Protein AF-A0AAE4HSQ0-F1 (afdb_monomer)

Mean predicted aligned error: 10.81 Å

Solvent-accessible surface area (backbone atoms only — not comparable to full-atom values): 9840 Å² total; per-residue (Å²): 106,47,53,70,69,59,44,39,53,51,51,53,52,51,47,54,52,48,44,51,70,78,32,72,84,44,58,67,84,36,73,66,41,44,51,52,53,50,50,51,47,55,49,43,52,51,52,51,53,52,43,31,72,74,68,76,43,61,55,36,72,67,56,53,49,53,55,49,53,52,38,57,76,77,48,46,72,75,60,42,67,43,7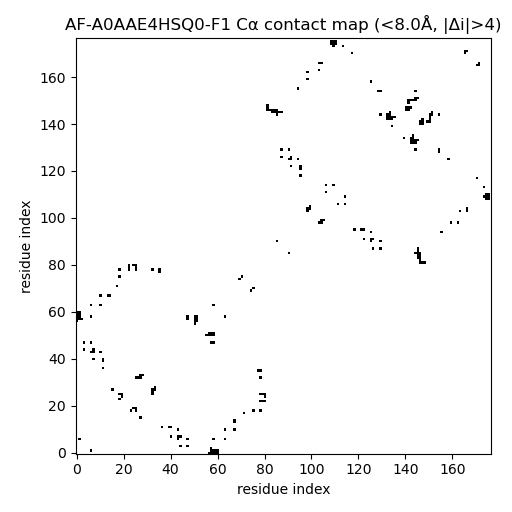4,59,61,52,50,72,64,57,56,41,51,56,52,54,50,46,53,60,68,65,69,77,53,54,68,92,47,31,47,74,67,52,45,52,49,52,53,52,51,52,50,50,53,46,50,51,52,49,62,77,29,48,66,90,55,86,94,47,54,68,62,11,39,36,28,14,65,71,31,40,54,51,53,49,53,55,51,50,58,51,47,56,50,36,44,73,46,68,51,50,75,54,42,66,128

pLDDT: mean 90.31, std 9.19, range [50.78, 98.06]

Structure (mmCIF, N/CA/C/O backbone):
data_AF-A0AAE4HSQ0-F1
#
_entry.id   AF-A0AAE4HSQ0-F1
#
loop_
_atom_site.group_PDB
_atom_site.id
_atom_site.type_symbol
_atom_site.label_atom_id
_atom_site.label_alt_id
_atom_site.label_comp_id
_atom_site.label_asym_id
_atom_site.label_entity_id
_atom_site.label_seq_id
_atom_site.pdbx_PDB_ins_code
_atom_site.Cartn_x
_atom_site.Cartn_y
_atom_site.Cartn_z
_atom_site.occupancy
_atom_site.B_iso_or_equiv
_atom_site.auth_seq_id
_atom_site.auth_comp_id
_atom_site.auth_asym_id
_atom_site.auth_atom_id
_atom_site.pdbx_PDB_model_num
ATOM 1 N N . MET A 1 1 ? 15.383 -5.934 -35.850 1.00 79.81 1 MET A N 1
ATOM 2 C CA . MET A 1 1 ? 15.682 -4.515 -35.583 1.00 79.81 1 MET A CA 1
ATOM 3 C C . MET A 1 1 ? 14.349 -3.807 -35.526 1.00 79.81 1 MET A C 1
ATOM 5 O O . MET A 1 1 ? 13.575 -4.011 -36.450 1.00 79.81 1 MET A O 1
ATOM 9 N N . MET A 1 2 ? 14.066 -3.106 -34.435 1.00 92.38 2 MET A N 1
ATOM 10 C CA . MET A 1 2 ? 12.774 -2.455 -34.195 1.00 92.38 2 MET A CA 1
ATOM 11 C C . MET A 1 2 ? 12.843 -0.979 -34.569 1.00 92.38 2 MET A C 1
ATOM 13 O O . MET A 1 2 ? 13.893 -0.354 -34.421 1.00 92.38 2 MET A O 1
ATOM 17 N N . GLU A 1 3 ? 11.731 -0.436 -35.052 1.00 96.56 3 GLU A N 1
ATOM 18 C CA . GLU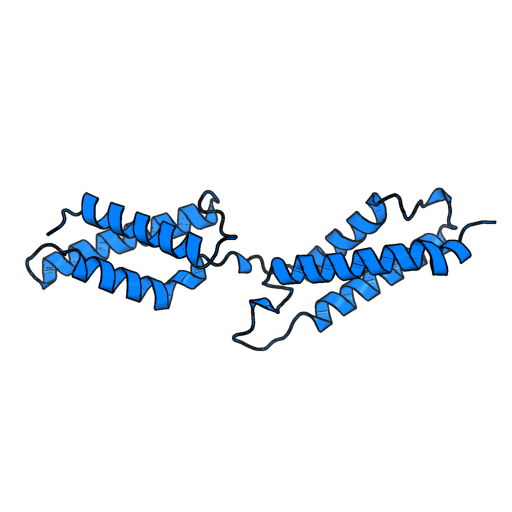 A 1 3 ? 11.552 1.015 -35.153 1.00 96.56 3 GLU A CA 1
ATOM 19 C C . GLU A 1 3 ? 11.331 1.631 -33.767 1.00 96.56 3 GLU A C 1
ATOM 21 O O . GLU A 1 3 ? 11.012 0.916 -32.820 1.00 96.56 3 GLU A O 1
ATOM 26 N N . LEU A 1 4 ? 11.484 2.953 -33.646 1.00 96.06 4 LEU A N 1
ATOM 27 C CA . LEU A 1 4 ? 11.339 3.659 -32.368 1.00 96.06 4 LEU A CA 1
ATOM 28 C C . LEU A 1 4 ? 9.972 3.398 -31.719 1.00 96.06 4 LEU A C 1
ATOM 30 O O . LEU A 1 4 ? 9.921 2.992 -30.564 1.00 96.06 4 LEU A O 1
ATOM 34 N N . GLU A 1 5 ? 8.881 3.593 -32.463 1.00 96.38 5 GLU A N 1
ATOM 35 C CA . GLU A 1 5 ? 7.520 3.374 -31.949 1.00 96.38 5 GLU A CA 1
ATOM 36 C C . GLU A 1 5 ? 7.333 1.925 -31.483 1.00 96.38 5 GLU A C 1
ATOM 38 O O . GLU A 1 5 ? 6.924 1.684 -30.352 1.00 96.38 5 GLU A O 1
ATOM 43 N N . GLU A 1 6 ? 7.750 0.955 -32.305 1.00 97.12 6 GLU A N 1
ATOM 44 C CA . GLU A 1 6 ? 7.679 -0.465 -31.951 1.00 97.12 6 GLU A CA 1
ATOM 45 C C . GLU A 1 6 ? 8.511 -0.797 -30.701 1.00 97.12 6 GLU A C 1
ATOM 47 O O . GLU A 1 6 ? 8.072 -1.573 -29.851 1.00 97.12 6 GLU A O 1
ATOM 52 N N . TYR A 1 7 ? 9.714 -0.231 -30.585 1.00 97.62 7 TYR A N 1
ATOM 53 C CA . TYR A 1 7 ? 10.600 -0.438 -29.443 1.00 97.62 7 TYR A CA 1
ATOM 54 C C . TYR A 1 7 ? 9.969 0.081 -28.151 1.00 97.62 7 TYR A C 1
ATOM 56 O O . TYR A 1 7 ? 9.917 -0.643 -27.156 1.00 97.62 7 TYR A O 1
ATOM 64 N N . VAL A 1 8 ? 9.469 1.318 -28.176 1.00 97.38 8 VAL A N 1
ATOM 65 C CA . VAL A 1 8 ? 8.893 1.973 -27.000 1.00 97.38 8 VAL A CA 1
ATOM 66 C C . VAL A 1 8 ? 7.596 1.289 -26.580 1.00 97.38 8 VAL A C 1
ATOM 68 O O . VAL A 1 8 ? 7.439 0.974 -25.400 1.00 97.38 8 VAL A O 1
ATOM 71 N N . ASP A 1 9 ? 6.709 0.974 -27.526 1.00 97.62 9 ASP A N 1
ATOM 72 C CA . ASP A 1 9 ? 5.456 0.272 -27.235 1.00 97.62 9 ASP A CA 1
ATOM 73 C C . ASP A 1 9 ? 5.724 -1.088 -26.584 1.00 97.62 9 ASP A C 1
ATOM 75 O O . ASP A 1 9 ? 5.154 -1.413 -25.540 1.00 97.62 9 ASP A O 1
ATOM 79 N N . ARG A 1 10 ? 6.652 -1.873 -27.146 1.00 97.25 10 ARG A N 1
ATOM 80 C CA . ARG A 1 10 ? 7.027 -3.174 -26.574 1.00 97.25 10 ARG A CA 1
ATOM 81 C C . ARG A 1 10 ? 7.669 -3.035 -25.197 1.00 97.25 10 ARG A C 1
ATOM 83 O O . ARG A 1 10 ? 7.343 -3.824 -24.312 1.00 97.25 10 ARG A O 1
ATOM 90 N N . TYR A 1 11 ? 8.555 -2.059 -25.003 1.00 97.88 11 TYR A N 1
ATOM 91 C CA . TYR A 1 11 ? 9.193 -1.811 -23.709 1.00 97.88 11 TYR A CA 1
ATOM 92 C C . TYR A 1 11 ? 8.146 -1.488 -22.634 1.00 97.88 11 TYR A C 1
ATOM 94 O O . TYR A 1 11 ? 8.138 -2.108 -21.569 1.00 97.88 11 TYR A O 1
ATOM 102 N N . ILE A 1 12 ? 7.195 -0.600 -22.938 1.00 98.00 12 ILE A N 1
ATOM 103 C CA . ILE A 1 12 ? 6.117 -0.232 -22.015 1.00 98.00 12 ILE A CA 1
ATOM 104 C C . ILE A 1 12 ? 5.190 -1.411 -21.712 1.00 98.00 12 ILE A C 1
ATOM 106 O O . ILE A 1 12 ? 4.827 -1.616 -20.553 1.00 98.00 12 ILE A O 1
ATOM 110 N N . GLU A 1 13 ? 4.821 -2.216 -22.707 1.00 97.75 13 GLU A N 1
ATOM 111 C CA . GLU A 1 13 ? 3.985 -3.402 -22.479 1.00 97.75 13 GLU A CA 1
ATOM 112 C C . GLU A 1 13 ? 4.684 -4.455 -21.606 1.00 97.75 13 GLU A C 1
ATOM 114 O O . GLU A 1 13 ? 4.062 -5.063 -20.724 1.00 97.75 13 GLU A O 1
ATOM 119 N N . ILE A 1 14 ? 5.993 -4.639 -21.788 1.00 97.19 14 ILE A N 1
ATOM 120 C CA . ILE A 1 14 ? 6.786 -5.545 -20.953 1.00 97.19 14 ILE A CA 1
ATOM 121 C C . ILE A 1 14 ? 6.902 -4.997 -19.524 1.00 97.19 14 ILE A C 1
ATOM 123 O O . ILE A 1 14 ? 6.727 -5.770 -18.580 1.00 97.19 14 ILE A O 1
ATOM 127 N N . ILE A 1 15 ? 7.072 -3.682 -19.338 1.00 97.12 15 ILE A N 1
ATOM 128 C CA . ILE A 1 15 ? 7.010 -3.045 -18.012 1.00 97.12 15 ILE A CA 1
ATOM 129 C C . ILE A 1 15 ? 5.655 -3.282 -17.352 1.00 97.12 15 ILE A C 1
ATOM 131 O O . ILE A 1 15 ? 5.617 -3.779 -16.230 1.00 97.12 15 ILE A O 1
ATOM 135 N N . LYS A 1 16 ? 4.534 -2.992 -18.026 1.00 96.62 16 LYS A N 1
ATOM 136 C CA . LYS A 1 16 ? 3.187 -3.220 -17.467 1.00 96.62 16 LYS A CA 1
ATOM 137 C C . LYS A 1 16 ? 3.000 -4.675 -17.040 1.00 96.62 16 LYS A C 1
ATOM 139 O O . LYS A 1 16 ? 2.475 -4.947 -15.958 1.00 96.62 16 LYS A O 1
ATOM 144 N N . THR A 1 17 ? 3.471 -5.609 -17.865 1.00 96.06 17 THR A N 1
ATOM 145 C CA . THR A 1 17 ? 3.442 -7.044 -17.561 1.00 96.06 17 THR A CA 1
ATOM 146 C C . THR A 1 17 ? 4.303 -7.374 -16.340 1.00 96.06 17 THR A C 1
ATOM 148 O O . THR A 1 17 ? 3.855 -8.105 -15.456 1.00 96.06 17 THR A O 1
ATOM 151 N N . GLY A 1 18 ? 5.520 -6.829 -16.268 1.00 95.00 18 GLY A N 1
ATOM 152 C CA . GLY A 1 18 ? 6.432 -6.982 -15.136 1.00 95.00 18 GLY A CA 1
ATOM 153 C C . GLY A 1 18 ? 5.828 -6.450 -13.839 1.00 95.00 18 GLY A C 1
ATOM 154 O O . GLY A 1 18 ? 5.759 -7.183 -12.857 1.00 95.00 18 GLY A O 1
ATOM 155 N N . VAL A 1 19 ? 5.297 -5.225 -13.858 1.00 93.50 19 VAL A N 1
ATOM 156 C CA . VAL A 1 19 ? 4.621 -4.591 -12.717 1.00 93.50 19 VAL A CA 1
ATOM 157 C C . VAL A 1 19 ? 3.431 -5.420 -12.253 1.00 93.50 19 VAL A C 1
ATOM 159 O O . VAL A 1 19 ? 3.339 -5.719 -11.072 1.00 93.50 19 VAL A O 1
ATOM 162 N N . THR A 1 20 ? 2.566 -5.875 -13.163 1.00 90.69 20 THR A N 1
ATOM 163 C CA . THR A 1 20 ? 1.386 -6.684 -12.796 1.00 90.69 20 THR A CA 1
ATOM 164 C C . THR A 1 20 ? 1.776 -8.000 -12.109 1.00 90.69 20 THR A C 1
ATOM 166 O O . THR A 1 20 ? 1.040 -8.511 -11.268 1.00 90.69 20 THR A O 1
ATOM 169 N N . ARG A 1 21 ? 2.937 -8.569 -12.459 1.00 90.50 21 ARG A N 1
ATOM 170 C CA . ARG A 1 21 ? 3.451 -9.804 -11.844 1.00 90.50 21 ARG A CA 1
ATOM 171 C C . ARG A 1 21 ? 4.153 -9.558 -10.511 1.00 90.50 21 ARG A C 1
ATOM 173 O O . ARG A 1 21 ? 4.008 -10.376 -9.608 1.00 90.50 21 ARG A O 1
ATOM 180 N N . LEU A 1 22 ? 4.931 -8.482 -10.409 1.00 88.00 22 LEU A N 1
ATOM 181 C CA . LEU A 1 22 ? 5.735 -8.153 -9.227 1.00 88.00 22 LEU A CA 1
ATOM 182 C C . LEU A 1 22 ? 4.917 -7.456 -8.134 1.00 88.00 22 LEU A C 1
ATOM 184 O O . LEU A 1 22 ? 5.127 -7.722 -6.954 1.00 88.00 22 LEU A O 1
ATOM 188 N N . TYR A 1 23 ? 3.965 -6.614 -8.533 1.00 85.31 23 TYR A N 1
ATOM 189 C CA . TYR A 1 23 ? 3.115 -5.794 -7.670 1.00 85.31 23 TYR A CA 1
ATOM 190 C C . TYR A 1 23 ? 1.642 -5.943 -8.092 1.00 85.31 23 TYR A C 1
ATOM 192 O O . TYR A 1 23 ? 1.071 -5.020 -8.679 1.00 85.31 23 TYR A O 1
ATOM 200 N N . PRO A 1 24 ? 1.001 -7.103 -7.839 1.00 81.88 24 PRO A N 1
ATOM 201 C CA . PRO A 1 24 ? -0.381 -7.365 -8.259 1.00 81.88 24 PRO A CA 1
ATOM 202 C C . PRO A 1 24 ? -1.410 -6.364 -7.714 1.00 81.88 24 PRO A C 1
ATOM 204 O O . PRO A 1 24 ? -2.512 -6.250 -8.244 1.00 81.88 24 PRO A O 1
ATOM 207 N N . GLU A 1 25 ? -1.071 -5.668 -6.631 1.00 76.81 25 GLU A N 1
ATOM 208 C CA . GLU A 1 25 ? -1.868 -4.610 -6.021 1.00 76.81 25 GLU A CA 1
ATOM 209 C C . GLU A 1 25 ? -1.794 -3.262 -6.750 1.00 76.81 25 GLU A C 1
ATOM 211 O O . GLU A 1 25 ? -2.617 -2.398 -6.461 1.00 76.81 25 GLU A O 1
ATOM 216 N N . CYS A 1 26 ? -0.834 -3.074 -7.661 1.00 81.12 26 CYS A N 1
ATOM 217 C CA . CYS A 1 26 ? -0.605 -1.809 -8.350 1.00 81.12 26 CYS A CA 1
ATOM 218 C C . CYS A 1 26 ? -1.744 -1.476 -9.325 1.00 81.12 26 CYS A C 1
ATOM 220 O O . CYS A 1 26 ? -1.974 -2.190 -10.305 1.00 81.12 26 CYS A O 1
ATOM 222 N N . ASP A 1 27 ? -2.420 -0.347 -9.111 1.00 83.06 27 ASP A N 1
ATOM 223 C CA . ASP A 1 27 ? -3.363 0.221 -10.064 1.00 83.06 27 ASP A CA 1
ATOM 224 C C . ASP A 1 27 ? -2.602 0.992 -11.150 1.00 83.06 27 ASP A C 1
ATOM 226 O O . ASP A 1 27 ? -2.252 2.172 -11.005 1.00 83.06 27 ASP A O 1
ATOM 230 N N . LEU A 1 28 ? -2.364 0.321 -12.280 1.00 88.38 28 LEU A N 1
ATOM 231 C CA . LEU A 1 28 ? -1.726 0.903 -13.465 1.00 88.38 28 LEU A CA 1
ATOM 232 C C . LEU A 1 28 ? -2.543 2.034 -14.115 1.00 88.38 28 LEU A C 1
ATOM 234 O O . LEU A 1 28 ? -1.999 2.780 -14.929 1.00 88.38 28 LEU A O 1
ATOM 238 N N . THR A 1 29 ? -3.821 2.190 -13.755 1.00 88.19 29 THR A N 1
ATOM 239 C CA . THR A 1 29 ? -4.683 3.282 -14.236 1.00 88.19 29 THR A CA 1
ATOM 240 C C . THR A 1 29 ? -4.642 4.513 -13.330 1.00 88.19 29 THR A C 1
ATOM 242 O O . THR A 1 29 ? -5.127 5.582 -13.707 1.00 88.19 29 THR A O 1
ATOM 245 N N . SER A 1 30 ? -4.021 4.403 -12.152 1.00 81.50 30 SER A N 1
ATOM 246 C CA . SER A 1 30 ? -3.883 5.524 -11.229 1.00 81.50 30 SER A CA 1
ATOM 247 C C . SER A 1 30 ? -3.012 6.633 -11.826 1.00 81.50 30 SER A C 1
ATOM 249 O O . SER A 1 30 ? -2.054 6.388 -12.561 1.00 81.50 30 SER A O 1
ATOM 251 N N . ARG A 1 31 ? -3.279 7.891 -11.447 1.00 79.56 31 ARG A N 1
ATOM 252 C CA . ARG A 1 31 ? -2.479 9.047 -11.902 1.00 79.56 31 ARG A CA 1
ATOM 253 C C . ARG A 1 31 ? -0.979 8.872 -11.625 1.00 79.56 31 ARG A C 1
ATOM 255 O O . ARG A 1 31 ? -0.161 9.318 -12.422 1.00 79.56 31 ARG A O 1
ATOM 262 N N . ARG A 1 32 ? -0.617 8.236 -10.504 1.00 84.12 32 ARG A N 1
ATOM 263 C CA . ARG A 1 32 ? 0.781 7.951 -10.145 1.00 84.12 32 ARG A CA 1
ATOM 264 C C . ARG A 1 32 ? 1.399 6.965 -11.133 1.00 84.12 32 ARG A C 1
ATOM 266 O O . ARG A 1 32 ? 2.432 7.279 -11.712 1.00 84.12 32 ARG A O 1
ATOM 273 N N . SER A 1 33 ? 0.755 5.821 -11.349 1.00 87.81 33 SER A N 1
ATOM 274 C CA . SER A 1 33 ? 1.253 4.790 -12.262 1.00 87.81 33 SER A CA 1
ATOM 275 C C . SER A 1 33 ? 1.320 5.287 -13.704 1.00 87.81 33 SER A C 1
ATOM 277 O O . SER A 1 33 ? 2.311 5.038 -14.381 1.00 87.81 33 SER A O 1
ATOM 279 N N . LEU A 1 34 ? 0.338 6.077 -14.149 1.00 90.12 34 LEU A N 1
ATOM 280 C CA . LEU A 1 34 ? 0.370 6.731 -15.461 1.00 90.12 34 LEU A CA 1
ATOM 281 C C . LEU A 1 34 ? 1.566 7.685 -15.606 1.00 90.12 34 LEU A C 1
ATOM 283 O O . LEU A 1 34 ? 2.220 7.682 -16.645 1.00 90.12 34 LEU A O 1
ATOM 287 N N . ASN A 1 35 ? 1.895 8.460 -14.567 1.00 85.94 35 ASN A N 1
ATOM 288 C CA . ASN A 1 35 ? 3.079 9.325 -14.579 1.00 85.94 35 ASN A CA 1
ATOM 289 C C . ASN A 1 35 ? 4.386 8.517 -14.616 1.00 85.94 35 ASN A C 1
ATOM 291 O O . ASN A 1 35 ? 5.309 8.889 -15.336 1.00 85.94 35 ASN A O 1
ATOM 295 N N . LEU A 1 36 ? 4.474 7.417 -13.860 1.00 91.75 36 LEU A N 1
ATOM 296 C CA . LEU A 1 36 ? 5.647 6.536 -13.877 1.00 91.75 36 LEU A CA 1
ATOM 297 C C . LEU A 1 36 ? 5.835 5.892 -15.256 1.00 91.75 36 LEU A C 1
ATOM 299 O O . LEU A 1 36 ? 6.927 5.956 -15.812 1.00 91.75 36 LEU A O 1
ATOM 303 N N . LEU A 1 37 ? 4.765 5.353 -15.849 1.00 95.94 37 LEU A N 1
ATOM 304 C CA . LEU A 1 37 ? 4.791 4.801 -17.207 1.00 95.94 37 LEU A CA 1
ATOM 305 C C . LEU A 1 37 ? 5.170 5.859 -18.250 1.00 95.94 37 LEU A C 1
ATOM 307 O O . LEU A 1 37 ? 5.908 5.558 -19.183 1.00 95.94 37 LEU A O 1
ATOM 311 N N . HIS A 1 38 ? 4.705 7.100 -18.092 1.00 95.25 38 HIS A N 1
ATOM 312 C CA . HIS A 1 38 ? 5.095 8.194 -18.979 1.00 95.25 38 HIS A CA 1
ATOM 313 C C . HIS A 1 38 ? 6.592 8.524 -18.873 1.00 95.25 38 HIS A C 1
ATOM 315 O O . HIS A 1 38 ? 7.243 8.746 -19.890 1.00 95.25 38 HIS A O 1
ATOM 321 N N . ASN A 1 39 ? 7.167 8.505 -17.670 1.00 92.56 39 ASN A N 1
ATOM 322 C CA . ASN A 1 39 ? 8.607 8.705 -17.502 1.00 92.56 39 ASN A CA 1
ATOM 323 C C . ASN A 1 39 ? 9.421 7.552 -18.106 1.00 92.56 39 ASN A C 1
ATOM 325 O O . ASN A 1 39 ? 10.423 7.806 -18.767 1.00 92.56 39 ASN A O 1
ATOM 329 N N . GLU A 1 40 ? 8.972 6.305 -17.943 1.00 96.56 40 GLU A N 1
ATOM 330 C CA . GLU A 1 40 ? 9.598 5.149 -18.600 1.00 96.56 40 GLU A CA 1
ATOM 331 C C . GLU A 1 40 ? 9.491 5.231 -20.129 1.00 96.56 40 GLU A C 1
ATOM 333 O O . GLU A 1 40 ? 10.420 4.841 -20.831 1.00 96.56 40 GLU A O 1
ATOM 338 N N . TYR A 1 41 ? 8.406 5.804 -20.660 1.00 97.25 41 TYR A N 1
ATOM 339 C CA . TYR A 1 41 ? 8.261 6.062 -22.095 1.00 97.25 41 TYR A CA 1
ATOM 340 C C . TYR A 1 41 ? 9.326 7.051 -22.578 1.00 97.25 41 TYR A C 1
ATOM 342 O O . TYR A 1 41 ? 10.028 6.782 -23.552 1.00 97.25 41 TYR A O 1
ATOM 350 N N . LEU A 1 42 ? 9.484 8.180 -21.878 1.00 93.12 42 LEU A N 1
ATOM 351 C CA . LEU A 1 42 ? 10.494 9.187 -22.218 1.00 93.12 42 LEU A CA 1
ATOM 352 C C . LEU A 1 42 ? 11.912 8.609 -22.125 1.00 93.12 42 LEU A C 1
ATOM 354 O O . LEU A 1 42 ? 12.742 8.869 -22.995 1.00 93.12 42 LEU A O 1
ATOM 358 N N . PHE A 1 43 ? 12.165 7.787 -21.106 1.00 92.81 43 PHE A N 1
ATOM 359 C CA . PHE A 1 43 ? 13.431 7.084 -20.935 1.00 92.81 43 PHE A CA 1
ATOM 360 C C . PHE A 1 43 ? 13.712 6.125 -22.100 1.00 92.81 43 PHE A C 1
ATOM 362 O O . PHE A 1 43 ? 14.803 6.145 -22.662 1.00 92.81 43 PHE A O 1
ATOM 369 N N . ALA A 1 44 ? 12.722 5.336 -22.523 1.00 96.19 44 ALA A N 1
ATOM 370 C CA . ALA A 1 44 ? 12.863 4.404 -23.640 1.00 96.19 44 ALA A CA 1
ATOM 371 C C . ALA A 1 44 ? 13.173 5.109 -24.968 1.00 96.19 44 ALA A C 1
ATOM 373 O O . ALA A 1 44 ? 14.004 4.623 -25.736 1.00 96.19 44 ALA A O 1
ATOM 374 N N . VAL A 1 45 ? 12.544 6.263 -25.225 1.00 96.81 45 VAL A N 1
ATOM 375 C CA . VAL A 1 45 ? 12.851 7.102 -26.396 1.00 96.81 45 VAL A CA 1
ATOM 376 C C . VAL A 1 45 ? 14.309 7.561 -26.355 1.00 96.81 45 VAL A C 1
ATOM 378 O O . VAL A 1 45 ? 15.040 7.393 -27.331 1.00 96.81 45 VAL A O 1
ATOM 381 N N . GLN A 1 46 ? 14.750 8.085 -25.209 1.00 95.19 46 GLN A N 1
ATOM 382 C CA . GLN A 1 46 ? 16.123 8.549 -25.031 1.00 95.19 46 GLN A CA 1
ATOM 383 C C . GLN A 1 46 ? 17.143 7.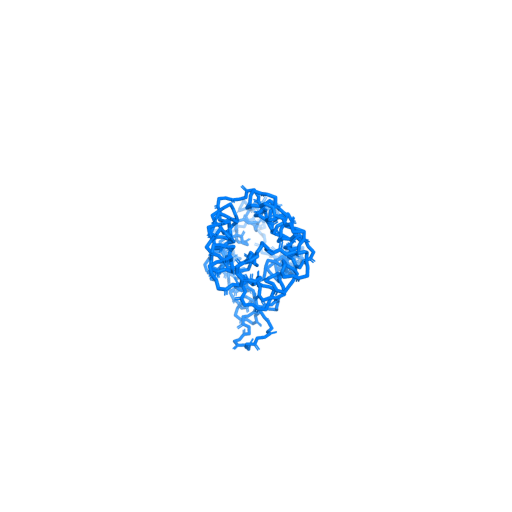417 -25.225 1.00 95.19 46 GLN A C 1
ATOM 385 O O . GLN A 1 46 ? 18.135 7.601 -25.932 1.00 95.19 46 GLN A O 1
ATOM 390 N N . GLU A 1 47 ? 16.910 6.244 -24.633 1.00 93.19 47 GLU A N 1
ATOM 391 C CA . GLU A 1 47 ? 17.816 5.098 -24.764 1.00 93.19 47 GLU A CA 1
ATOM 392 C C . GLU A 1 47 ? 17.885 4.570 -26.197 1.00 93.19 47 GLU A C 1
ATOM 394 O O . GLU A 1 47 ? 18.973 4.250 -26.681 1.00 93.19 47 GLU A O 1
ATOM 399 N N . TYR A 1 48 ? 16.760 4.544 -26.915 1.00 97.31 48 TYR A N 1
ATOM 400 C CA . TYR A 1 48 ? 16.746 4.181 -28.330 1.00 97.31 48 TYR A CA 1
ATOM 401 C C . TYR A 1 48 ? 17.658 5.103 -29.152 1.00 97.31 48 TYR A C 1
ATOM 403 O O . TYR A 1 48 ? 18.519 4.625 -29.901 1.00 97.31 48 TYR A O 1
ATOM 411 N N . ASP A 1 49 ? 17.511 6.421 -28.992 1.00 95.56 49 ASP A N 1
ATOM 412 C CA . ASP A 1 49 ? 18.303 7.409 -29.729 1.00 95.56 49 ASP A CA 1
ATOM 413 C C . ASP A 1 49 ? 19.796 7.311 -29.384 1.00 95.56 49 ASP A C 1
ATOM 415 O O . ASP A 1 49 ? 20.651 7.289 -30.279 1.00 95.56 49 ASP A O 1
ATOM 419 N N . CYS A 1 50 ? 20.120 7.168 -28.095 1.00 95.88 50 CYS A N 1
ATOM 420 C CA . CYS A 1 50 ? 21.482 6.930 -27.615 1.00 95.88 50 CYS A CA 1
ATOM 421 C C . CYS A 1 50 ? 22.092 5.668 -28.238 1.00 95.88 50 CYS A C 1
ATOM 423 O O . CYS A 1 50 ? 23.234 5.688 -28.719 1.00 95.88 50 CYS A O 1
ATOM 425 N N . TYR A 1 51 ? 21.329 4.575 -28.273 1.00 96.56 51 TYR A N 1
ATOM 426 C CA . TYR A 1 51 ? 21.768 3.305 -28.833 1.00 96.56 51 TYR A CA 1
ATOM 427 C C . TYR A 1 51 ? 22.068 3.425 -30.328 1.00 96.56 51 TYR A C 1
ATOM 429 O O . TYR A 1 51 ? 23.154 3.047 -30.780 1.00 96.56 51 TYR A O 1
ATOM 437 N N . VAL A 1 52 ? 21.144 4.001 -31.103 1.00 96.94 52 VAL A N 1
ATOM 438 C CA . VAL A 1 52 ? 21.312 4.194 -32.551 1.00 96.94 52 VAL A CA 1
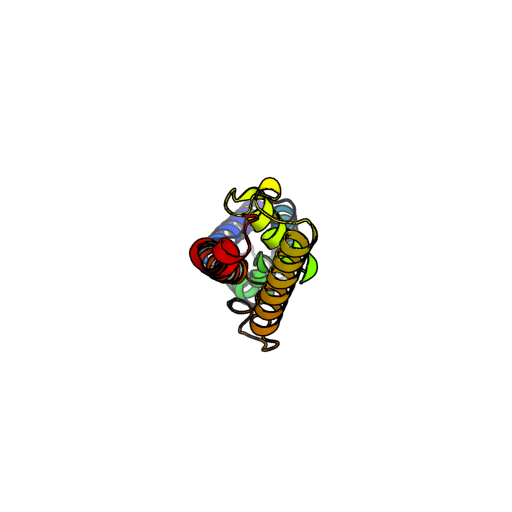ATOM 439 C C . VAL A 1 52 ? 22.513 5.090 -32.843 1.00 96.94 52 VAL A C 1
ATOM 441 O O . VAL A 1 52 ? 23.325 4.775 -33.720 1.00 96.94 52 VAL A O 1
ATOM 444 N N . ALA A 1 53 ? 22.679 6.177 -32.087 1.00 96.44 53 ALA A N 1
ATOM 445 C CA . ALA A 1 53 ? 23.804 7.088 -32.250 1.00 96.44 53 ALA A CA 1
ATOM 446 C C . ALA A 1 53 ? 25.154 6.391 -32.016 1.00 96.44 53 ALA A C 1
ATOM 448 O O . ALA A 1 53 ? 26.093 6.613 -32.793 1.00 96.44 53 ALA A O 1
ATOM 449 N N . LYS A 1 54 ? 25.240 5.534 -30.991 1.00 97.12 54 LYS A N 1
ATOM 450 C CA . LYS A 1 54 ? 26.458 4.822 -30.581 1.00 97.12 54 LYS A CA 1
ATOM 451 C C . LYS A 1 54 ? 26.777 3.615 -31.462 1.00 97.12 54 LYS A C 1
ATOM 453 O O . LYS A 1 54 ? 27.921 3.443 -31.872 1.00 97.12 54 LYS A O 1
ATOM 458 N N . HIS A 1 55 ? 25.781 2.790 -31.767 1.00 95.06 55 HIS A N 1
ATOM 459 C CA . HIS A 1 55 ? 25.965 1.494 -32.428 1.00 95.06 55 HIS A CA 1
ATOM 460 C C . HIS A 1 55 ? 25.677 1.520 -33.931 1.00 95.06 55 HIS A C 1
ATOM 462 O O . HIS A 1 55 ? 25.920 0.523 -34.610 1.00 95.06 55 HIS A O 1
ATOM 468 N N . LYS A 1 56 ? 25.166 2.643 -34.460 1.00 95.19 56 LYS A N 1
ATOM 469 C CA . LYS A 1 56 ? 24.812 2.833 -35.881 1.00 95.19 56 LYS A CA 1
ATOM 470 C C . LYS A 1 56 ? 23.857 1.762 -36.425 1.00 95.19 56 LYS A C 1
ATOM 472 O O . LYS A 1 56 ? 23.818 1.506 -37.625 1.00 95.19 56 LYS A O 1
ATOM 477 N N . ARG A 1 57 ? 23.071 1.149 -35.538 1.00 95.31 57 ARG A N 1
ATOM 478 C CA . ARG A 1 57 ? 22.032 0.160 -35.840 1.00 95.31 57 ARG A CA 1
ATOM 479 C C . ARG A 1 57 ? 20.860 0.351 -34.887 1.00 95.31 57 ARG A C 1
ATOM 481 O O . ARG A 1 57 ? 21.044 0.870 -33.789 1.00 95.31 57 ARG A O 1
ATOM 488 N N . LYS A 1 58 ? 19.678 -0.108 -35.291 1.00 96.69 58 LYS A N 1
ATOM 489 C CA . LYS A 1 58 ? 18.493 -0.095 -34.428 1.00 96.69 58 LYS A CA 1
ATOM 490 C C . LYS A 1 58 ? 18.578 -1.221 -33.392 1.00 96.69 58 LYS A C 1
ATOM 492 O O . LYS A 1 58 ? 19.124 -2.287 -33.720 1.00 96.69 58 LYS A O 1
ATOM 497 N N . PRO A 1 59 ? 18.051 -1.017 -32.174 1.00 95.69 59 PRO A N 1
ATOM 498 C CA . PRO A 1 59 ? 17.975 -2.074 -31.182 1.00 95.69 59 PRO A CA 1
ATOM 499 C C . PRO A 1 59 ? 17.133 -3.243 -31.703 1.00 95.69 59 PRO A C 1
ATOM 501 O O . PRO A 1 59 ? 16.233 -3.113 -32.542 1.00 95.69 59 PRO A O 1
ATOM 504 N N . ASP A 1 60 ? 17.482 -4.431 -31.241 1.00 95.69 60 ASP A N 1
ATOM 505 C CA . ASP A 1 60 ? 16.720 -5.652 -31.453 1.00 95.69 60 ASP A CA 1
ATOM 506 C C . ASP A 1 60 ? 16.101 -6.100 -30.126 1.00 95.69 60 ASP A C 1
ATOM 508 O O . ASP A 1 60 ? 16.173 -5.404 -29.113 1.00 95.69 60 ASP A O 1
ATOM 512 N N . TYR A 1 61 ? 15.412 -7.238 -30.154 1.00 94.56 61 TYR A N 1
ATOM 513 C CA . TYR A 1 61 ? 14.697 -7.724 -28.982 1.00 94.56 61 TYR A CA 1
ATOM 514 C C . TYR A 1 61 ? 15.640 -8.044 -27.817 1.00 94.56 61 TYR A C 1
ATOM 516 O O . TYR A 1 61 ? 15.253 -7.894 -26.666 1.00 94.56 61 TYR A O 1
ATOM 524 N N . HIS A 1 62 ? 16.880 -8.454 -28.101 1.00 95.69 62 HIS A N 1
ATOM 525 C CA . HIS A 1 62 ? 17.851 -8.753 -27.056 1.00 95.69 62 HIS A CA 1
ATOM 526 C C . HIS A 1 62 ? 18.216 -7.487 -26.279 1.00 95.69 62 HIS A C 1
ATOM 528 O O . HIS A 1 62 ? 18.106 -7.483 -25.059 1.00 95.69 62 HIS A O 1
ATOM 534 N N . VAL A 1 63 ? 18.514 -6.399 -26.992 1.00 95.94 63 VAL A N 1
ATOM 535 C CA . VAL A 1 63 ? 18.783 -5.085 -26.385 1.00 95.94 63 VAL A CA 1
ATOM 536 C C . VAL A 1 63 ? 17.588 -4.598 -25.562 1.00 95.94 63 VAL A C 1
ATOM 538 O O . VAL A 1 63 ? 17.754 -4.115 -24.448 1.00 95.94 63 VAL A O 1
ATOM 541 N N . LEU A 1 64 ? 16.365 -4.763 -26.075 1.00 96.19 64 LEU A N 1
ATOM 542 C CA . LEU A 1 64 ? 15.157 -4.402 -25.329 1.00 96.19 64 LEU A CA 1
ATOM 543 C C . LEU A 1 64 ? 15.054 -5.163 -23.997 1.00 96.19 64 LEU A C 1
ATOM 545 O O . LEU A 1 64 ? 14.676 -4.575 -22.985 1.00 96.19 64 LEU A O 1
ATOM 549 N N . MET A 1 65 ? 15.389 -6.456 -23.990 1.00 96.81 65 MET A N 1
ATOM 550 C CA . MET A 1 65 ? 15.364 -7.264 -22.770 1.00 96.81 65 MET A CA 1
ATOM 551 C C . MET A 1 65 ? 16.453 -6.850 -21.776 1.00 96.81 65 MET A C 1
ATOM 553 O O . MET A 1 65 ? 16.164 -6.813 -20.585 1.00 96.81 65 MET A O 1
ATOM 557 N N . GLU A 1 66 ? 17.650 -6.474 -22.237 1.00 95.94 66 GLU A N 1
ATOM 558 C CA . GLU A 1 66 ? 18.708 -5.933 -21.366 1.00 95.94 66 GLU A CA 1
ATOM 559 C C . GLU A 1 66 ? 18.229 -4.673 -20.626 1.00 95.94 66 GLU A C 1
ATOM 561 O O . GLU A 1 66 ? 18.354 -4.572 -19.405 1.00 95.94 66 GLU A O 1
ATOM 566 N N . TYR A 1 67 ? 17.593 -3.739 -21.340 1.00 94.19 67 TYR A N 1
ATOM 567 C CA . TYR A 1 67 ? 17.036 -2.530 -20.727 1.00 94.19 67 TYR A CA 1
ATOM 568 C C . TYR A 1 67 ? 15.865 -2.817 -19.782 1.00 94.19 67 TYR A C 1
ATOM 570 O O . TYR A 1 67 ? 15.706 -2.137 -18.766 1.00 94.19 67 TYR A O 1
ATOM 578 N N . PHE A 1 68 ? 15.045 -3.826 -20.083 1.00 95.50 68 PHE A N 1
ATOM 579 C CA . PHE A 1 68 ? 14.001 -4.278 -19.166 1.00 95.50 68 PHE A CA 1
ATOM 580 C C . PHE A 1 68 ? 14.582 -4.887 -17.881 1.00 95.50 68 PHE A C 1
ATOM 582 O O . PHE A 1 68 ? 14.068 -4.622 -16.795 1.00 95.50 68 PHE A O 1
ATOM 589 N N . GLU A 1 69 ? 15.652 -5.676 -17.971 1.00 94.75 69 GLU A N 1
ATOM 590 C CA . GLU A 1 69 ? 16.344 -6.213 -16.794 1.00 94.75 69 GLU A CA 1
ATOM 591 C C . GLU A 1 69 ? 16.932 -5.085 -15.938 1.00 94.75 69 GLU A C 1
ATOM 593 O O . GLU A 1 69 ? 16.760 -5.079 -14.716 1.00 94.75 69 GLU A O 1
ATOM 598 N N . GLU A 1 70 ? 17.540 -4.080 -16.572 1.00 93.25 70 GLU A N 1
ATOM 599 C CA . GLU A 1 70 ? 18.049 -2.894 -15.884 1.00 93.25 70 GLU A CA 1
ATOM 600 C C . GLU A 1 70 ? 16.928 -2.110 -15.183 1.00 93.25 70 GLU A C 1
ATOM 602 O O . GLU A 1 70 ? 17.085 -1.692 -14.031 1.00 93.25 70 GLU A O 1
ATOM 607 N N . TRP A 1 71 ? 15.779 -1.936 -15.843 1.00 94.75 71 TRP A N 1
ATOM 608 C CA . TRP A 1 71 ? 14.580 -1.382 -15.213 1.00 94.75 71 TRP A CA 1
ATOM 609 C C . TRP A 1 71 ? 14.145 -2.222 -14.006 1.00 94.75 71 TRP A C 1
ATOM 611 O O . TRP A 1 71 ? 13.883 -1.676 -12.932 1.00 94.75 71 TRP A O 1
ATOM 621 N N . GLY A 1 72 ? 14.115 -3.547 -14.160 1.00 91.56 72 GLY A N 1
ATOM 622 C CA . GLY A 1 72 ? 13.732 -4.493 -13.116 1.00 91.56 72 GLY A CA 1
ATOM 623 C C . GLY A 1 72 ? 14.561 -4.329 -11.844 1.00 91.56 72 GLY A C 1
ATOM 624 O O . GLY A 1 72 ? 14.005 -4.340 -10.747 1.00 91.56 72 GLY A O 1
ATOM 625 N N . ILE A 1 73 ? 15.869 -4.117 -11.991 1.00 86.38 73 ILE A N 1
ATOM 626 C CA . ILE A 1 73 ? 16.808 -3.940 -10.876 1.00 86.38 73 ILE A CA 1
ATOM 627 C C . ILE A 1 73 ? 16.686 -2.550 -10.246 1.00 86.38 73 ILE A C 1
ATOM 629 O O . ILE A 1 73 ? 16.695 -2.429 -9.025 1.00 86.38 73 ILE A O 1
ATOM 633 N N . ASN A 1 74 ? 16.597 -1.502 -11.067 1.00 85.94 74 ASN A N 1
ATOM 634 C CA . ASN A 1 74 ? 16.823 -0.134 -10.595 1.00 85.94 74 ASN A CA 1
ATOM 635 C C . ASN A 1 74 ? 15.545 0.678 -10.362 1.00 85.94 74 ASN A C 1
ATOM 637 O O . ASN A 1 74 ? 15.597 1.712 -9.700 1.00 85.94 74 ASN A O 1
ATOM 641 N N . ARG A 1 75 ? 14.424 0.293 -10.981 1.00 90.62 75 ARG A N 1
ATOM 642 C CA . ARG A 1 75 ? 13.228 1.148 -11.083 1.00 90.62 75 ARG A CA 1
ATOM 643 C C . ARG A 1 75 ? 11.907 0.422 -10.849 1.00 90.62 75 ARG A C 1
ATOM 645 O O . ARG A 1 75 ? 10.898 1.093 -10.646 1.00 90.62 75 ARG A O 1
ATOM 652 N N . SER A 1 76 ? 11.882 -0.912 -10.827 1.00 91.25 76 SER A N 1
ATOM 653 C CA . SER A 1 76 ? 10.639 -1.664 -10.599 1.00 91.25 76 SER A CA 1
ATOM 654 C C . SER A 1 76 ? 9.964 -1.296 -9.273 1.00 91.25 76 SER A C 1
ATOM 656 O O . SER A 1 76 ? 8.753 -1.082 -9.250 1.00 91.25 76 SER A O 1
ATOM 658 N N . GLU A 1 77 ? 10.738 -1.100 -8.201 1.00 85.75 77 GLU A N 1
ATOM 659 C CA . GLU A 1 77 ? 10.224 -0.737 -6.873 1.00 85.75 77 GLU A CA 1
ATOM 660 C C . GLU A 1 77 ? 9.458 0.592 -6.842 1.00 85.75 77 GLU A C 1
ATOM 662 O O . GLU A 1 77 ? 8.585 0.774 -5.996 1.00 85.75 77 GLU A O 1
ATOM 667 N N . LEU A 1 78 ? 9.682 1.485 -7.814 1.00 84.38 78 LEU A N 1
ATOM 668 C CA . LEU A 1 78 ? 8.903 2.718 -7.950 1.00 84.38 78 LEU A CA 1
ATOM 669 C C . LEU A 1 78 ? 7.419 2.422 -8.202 1.00 84.38 78 LEU A C 1
ATOM 671 O O . LEU A 1 78 ? 6.557 3.211 -7.827 1.00 84.38 78 LEU A O 1
ATOM 675 N N . PHE A 1 79 ? 7.090 1.278 -8.803 1.00 85.81 79 PHE A N 1
ATOM 676 C CA . PHE A 1 79 ? 5.706 0.859 -9.034 1.00 85.81 79 PHE A CA 1
ATOM 677 C C . PHE A 1 79 ? 5.062 0.191 -7.820 1.00 85.81 79 PHE A C 1
ATOM 679 O O . PHE A 1 79 ? 3.840 0.036 -7.794 1.00 85.81 79 PHE A O 1
ATOM 686 N N . GLN A 1 80 ? 5.836 -0.131 -6.783 1.00 81.75 80 GLN A N 1
ATOM 687 C CA . GLN A 1 80 ? 5.300 -0.670 -5.545 1.00 81.75 80 GLN A CA 1
ATOM 688 C C . GLN A 1 80 ? 4.395 0.387 -4.887 1.00 81.75 80 GLN A C 1
ATOM 690 O O . GLN A 1 80 ? 4.838 1.466 -4.494 1.00 81.75 80 GLN A O 1
ATOM 695 N N . GLU A 1 81 ? 3.097 0.102 -4.760 1.00 61.66 81 GLU A N 1
ATOM 696 C CA . GLU A 1 81 ? 2.124 1.024 -4.143 1.00 61.66 81 GLU A CA 1
ATOM 697 C C . GLU A 1 81 ? 2.293 1.184 -2.623 1.00 61.66 81 GLU A C 1
ATOM 699 O O . GLU A 1 81 ? 1.593 1.976 -1.985 1.00 61.66 81 GLU A O 1
ATOM 704 N N . ASN A 1 82 ? 3.283 0.504 -2.043 1.00 54.16 82 ASN A N 1
ATOM 705 C CA . ASN A 1 82 ? 3.651 0.620 -0.635 1.00 54.16 82 ASN A CA 1
ATOM 706 C C . ASN A 1 82 ? 4.197 2.014 -0.246 1.00 54.16 82 ASN A C 1
ATOM 708 O O . ASN A 1 82 ? 4.488 2.269 0.923 1.00 54.16 82 ASN A O 1
ATOM 712 N N . GLU A 1 83 ? 4.288 2.951 -1.197 1.00 50.78 83 GLU A N 1
ATOM 713 C CA . GLU A 1 83 ? 4.545 4.371 -0.939 1.00 50.78 83 GLU A CA 1
ATOM 714 C C . GLU A 1 83 ? 3.342 5.162 -0.398 1.00 50.78 83 GLU A C 1
ATOM 716 O O . GLU A 1 83 ? 3.490 6.347 -0.091 1.00 50.78 83 GLU A O 1
ATOM 721 N N . ARG A 1 84 ? 2.162 4.563 -0.175 1.00 55.66 84 ARG A N 1
ATOM 722 C CA . ARG A 1 84 ? 1.245 5.146 0.821 1.00 55.66 84 ARG A CA 1
ATOM 723 C C . ARG A 1 84 ? 1.763 4.813 2.211 1.00 55.66 84 ARG A C 1
ATOM 725 O O . ARG A 1 84 ? 1.240 3.933 2.886 1.00 55.66 84 ARG A O 1
ATOM 732 N N . VAL A 1 85 ? 2.783 5.562 2.631 1.00 69.06 85 VAL A N 1
ATOM 733 C CA . VAL A 1 85 ? 3.199 5.629 4.030 1.00 69.06 85 VAL A CA 1
ATOM 734 C C . VAL A 1 85 ? 2.011 6.159 4.820 1.00 69.06 85 VAL A C 1
ATOM 736 O O . VAL A 1 85 ? 1.770 7.364 4.853 1.00 69.06 85 VAL A O 1
ATOM 739 N N . ILE A 1 86 ? 1.242 5.268 5.438 1.00 81.94 86 ILE A N 1
ATOM 740 C CA . ILE A 1 86 ? 0.165 5.707 6.316 1.00 81.94 86 ILE A CA 1
ATOM 741 C C . ILE A 1 86 ? 0.778 6.236 7.612 1.00 81.94 86 ILE A C 1
ATOM 743 O O . ILE A 1 86 ? 1.741 5.675 8.162 1.00 81.94 86 ILE A O 1
ATOM 747 N N . SER A 1 87 ? 0.238 7.345 8.109 1.00 89.25 87 SER A N 1
ATOM 748 C CA . SER A 1 87 ? 0.607 7.816 9.435 1.00 89.25 87 SER A CA 1
ATOM 749 C C . SER A 1 87 ? -0.060 6.943 10.504 1.00 89.25 87 SER A C 1
ATOM 751 O O . SER A 1 87 ? -1.043 6.244 10.253 1.00 89.25 87 SER A O 1
ATOM 753 N N . GLU A 1 88 ? 0.468 6.993 11.729 1.00 93.81 88 GLU A N 1
ATOM 754 C CA . GLU A 1 88 ? -0.213 6.371 12.871 1.00 93.81 88 GLU A CA 1
ATOM 755 C C . GLU A 1 88 ? -1.617 6.968 13.035 1.00 93.81 88 GLU A C 1
ATOM 757 O O . GLU A 1 88 ? -2.568 6.241 13.301 1.00 93.81 88 GLU A O 1
ATOM 762 N N . GLN A 1 89 ? -1.764 8.279 12.821 1.00 93.75 89 GLN A N 1
ATOM 763 C CA . GLN A 1 89 ? -3.043 8.964 12.963 1.00 93.75 89 GLN A CA 1
ATOM 764 C C . GLN A 1 89 ? -4.087 8.440 11.970 1.00 93.75 89 GLN A C 1
ATOM 766 O O . GLN A 1 89 ? -5.201 8.145 12.395 1.00 93.75 89 GLN A O 1
ATOM 771 N N . ASP A 1 90 ? -3.721 8.253 10.700 1.00 92.25 90 ASP A N 1
ATOM 772 C CA . ASP A 1 90 ? -4.645 7.744 9.676 1.00 92.25 90 ASP A CA 1
ATOM 773 C C . ASP A 1 90 ? -5.128 6.330 10.022 1.00 92.25 90 ASP A C 1
ATOM 775 O O . ASP A 1 90 ? -6.320 6.028 9.944 1.00 92.25 90 ASP A O 1
ATOM 779 N N . PHE A 1 91 ? -4.210 5.469 10.478 1.00 94.81 91 PHE A N 1
ATOM 780 C CA . PHE A 1 91 ? -4.544 4.120 10.932 1.00 94.81 91 PHE A CA 1
ATOM 781 C C . PHE A 1 91 ? -5.517 4.138 12.120 1.00 94.81 91 PHE A C 1
ATOM 783 O O . PHE A 1 91 ? -6.507 3.400 12.142 1.00 94.81 91 PHE A O 1
ATOM 790 N N . LEU A 1 92 ? -5.243 4.994 13.111 1.00 96.38 92 LEU A N 1
ATOM 791 C CA . LEU A 1 92 ? -6.082 5.154 14.297 1.00 96.38 92 LEU A CA 1
ATOM 792 C C . LEU A 1 92 ? -7.480 5.654 13.940 1.00 96.38 92 LEU A C 1
ATOM 794 O O . LEU A 1 92 ? -8.465 5.139 14.465 1.00 96.38 92 LEU A O 1
ATOM 798 N N . GLU A 1 93 ? -7.574 6.669 13.084 1.00 95.50 93 GLU A N 1
ATOM 799 C CA . GLU A 1 93 ? -8.850 7.244 12.663 1.00 95.50 93 GLU A CA 1
ATOM 800 C C . GLU A 1 93 ? -9.682 6.242 11.876 1.00 95.50 93 GLU A C 1
ATOM 802 O O . GLU A 1 93 ? -10.867 6.082 12.171 1.00 95.50 93 GLU A O 1
ATOM 807 N N . TYR A 1 94 ? -9.060 5.510 10.949 1.00 94.44 94 TYR A N 1
ATOM 808 C CA . TYR A 1 94 ? -9.736 4.456 10.203 1.00 94.44 94 TYR A CA 1
ATOM 809 C C . TYR A 1 94 ? -10.349 3.410 11.143 1.00 94.44 94 TYR A C 1
ATOM 811 O O . TYR A 1 94 ? -11.548 3.133 11.072 1.00 94.44 94 TYR A O 1
ATOM 819 N N . TYR A 1 95 ? -9.555 2.878 12.077 1.00 97.06 95 TYR A N 1
ATOM 820 C CA . TYR A 1 95 ? -10.035 1.880 13.031 1.00 97.06 95 TYR A CA 1
ATOM 821 C C . TYR A 1 95 ? -11.131 2.424 13.959 1.00 97.06 95 TYR A C 1
ATOM 823 O O . TYR A 1 95 ? -12.144 1.766 14.182 1.00 97.06 95 TYR A O 1
ATOM 831 N N . LEU A 1 96 ? -10.968 3.637 14.494 1.00 96.56 96 LEU A N 1
ATOM 832 C CA . LEU A 1 96 ? -11.961 4.225 15.397 1.00 96.56 96 LEU A CA 1
ATOM 833 C C . LEU A 1 96 ? -13.282 4.545 14.696 1.00 96.56 96 LEU A C 1
ATOM 835 O O . LEU A 1 96 ? -14.336 4.480 15.330 1.00 96.56 96 LEU A O 1
ATOM 839 N N . ASN A 1 97 ? -13.240 4.909 13.416 1.00 94.75 97 ASN A N 1
ATOM 840 C CA . ASN A 1 97 ? -14.448 5.104 12.627 1.00 94.75 97 ASN A CA 1
ATOM 841 C C . ASN A 1 97 ? -15.184 3.779 12.418 1.00 94.75 97 ASN A C 1
ATOM 843 O O . ASN A 1 97 ? -16.398 3.751 12.594 1.00 94.75 97 ASN A O 1
ATOM 847 N N . ASP A 1 98 ? -14.459 2.691 12.146 1.00 93.81 98 ASP A N 1
ATOM 848 C CA . ASP A 1 98 ? -15.018 1.336 12.047 1.00 93.81 98 ASP A CA 1
ATOM 849 C C . ASP A 1 98 ? -15.657 0.878 13.368 1.00 93.81 98 ASP A C 1
ATOM 851 O O . ASP A 1 98 ? -16.801 0.434 13.381 1.00 93.81 98 ASP A O 1
ATOM 855 N N . VAL A 1 99 ? -14.989 1.095 14.507 1.00 94.00 99 VAL A N 1
ATOM 856 C CA . VAL A 1 99 ? -15.548 0.818 15.845 1.00 94.00 99 VAL A CA 1
ATOM 857 C C . VAL A 1 99 ? -16.899 1.514 16.038 1.00 94.00 99 VAL A C 1
ATOM 859 O O . VAL A 1 99 ? -17.869 0.878 16.456 1.00 94.00 99 VAL A O 1
ATOM 862 N N . LYS A 1 100 ? -16.985 2.805 15.695 1.00 91.94 100 LYS A N 1
ATOM 863 C CA . LYS A 1 100 ? -18.210 3.608 15.843 1.00 91.94 100 LYS A CA 1
ATOM 864 C C . LYS A 1 100 ? -19.311 3.208 14.858 1.00 91.94 100 LYS A C 1
ATOM 866 O O . LYS A 1 100 ? -20.485 3.299 15.207 1.00 91.94 100 LYS A O 1
ATOM 871 N N . SER A 1 101 ? -18.957 2.803 13.639 1.00 90.38 101 SER A N 1
ATOM 872 C CA . SER A 1 101 ? -19.918 2.462 12.581 1.00 90.38 101 SER A CA 1
ATOM 873 C C . SER A 1 101 ? -20.319 0.984 12.558 1.00 90.38 101 SER A C 1
ATOM 875 O O . SER A 1 101 ? -21.336 0.654 11.954 1.00 90.38 101 SER A O 1
ATOM 877 N N . SER A 1 102 ? -19.586 0.109 13.257 1.00 88.44 102 SER A N 1
ATOM 878 C CA . SER A 1 102 ? -19.820 -1.345 13.3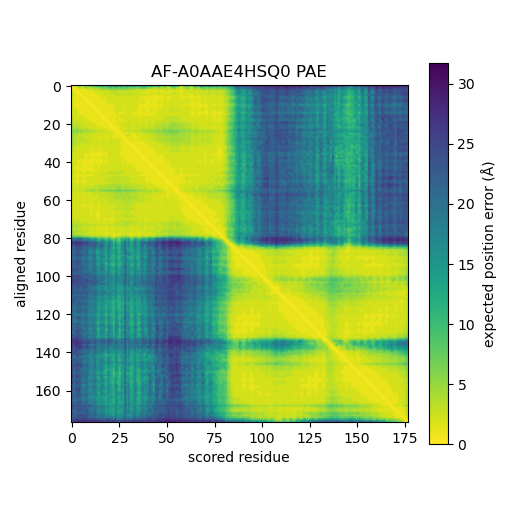23 1.00 88.44 102 SER A CA 1
ATOM 879 C C . SER A 1 102 ? -21.210 -1.745 13.830 1.00 88.44 102 SER A C 1
ATOM 881 O O . SER A 1 102 ? -21.643 -2.878 13.637 1.00 88.44 102 SER A O 1
ATOM 883 N N . GLY A 1 103 ? -21.900 -0.847 14.540 1.00 86.88 103 GLY A N 1
ATOM 884 C CA . GLY A 1 103 ? -23.166 -1.134 15.216 1.00 86.88 103 GLY A CA 1
ATOM 885 C C . GLY A 1 103 ? -23.029 -1.986 16.485 1.00 86.88 103 GLY A C 1
ATOM 886 O O . GLY A 1 103 ? -24.024 -2.164 17.190 1.00 86.88 103 GLY A O 1
ATOM 887 N N . LEU A 1 104 ? -21.818 -2.466 16.805 1.00 89.19 104 LEU A N 1
ATOM 888 C CA . LEU A 1 104 ? -21.518 -3.261 18.003 1.00 89.19 104 LEU A CA 1
ATOM 889 C C . LEU A 1 104 ? -21.427 -2.404 19.271 1.00 89.19 104 LEU A C 1
ATOM 891 O O . LEU A 1 104 ? -21.724 -2.882 20.363 1.00 89.19 104 LEU A O 1
ATOM 895 N N . LEU A 1 105 ? -21.038 -1.134 19.127 1.00 89.75 105 LEU A N 1
ATOM 896 C CA . LEU A 1 105 ? -20.932 -0.171 20.218 1.00 89.75 105 LEU A CA 1
ATOM 897 C C . LEU A 1 105 ? -21.930 0.968 20.011 1.00 89.75 105 LEU A C 1
ATOM 899 O O . LEU A 1 105 ? -21.667 1.930 19.290 1.00 89.75 105 LEU A O 1
ATOM 903 N N . LYS A 1 106 ? -23.090 0.873 20.663 1.00 89.69 106 LYS A N 1
ATOM 904 C CA . LYS A 1 106 ? -24.128 1.907 20.597 1.00 89.69 106 LYS A CA 1
ATOM 905 C C . LYS A 1 106 ? -23.976 2.869 21.765 1.00 89.69 106 LYS A C 1
ATOM 907 O O . LYS A 1 106 ? -24.186 2.477 22.906 1.00 89.69 106 LYS A O 1
ATOM 912 N N . ALA A 1 107 ? -23.696 4.142 21.491 1.00 88.06 107 ALA A N 1
ATOM 913 C CA . ALA A 1 107 ? -23.530 5.165 22.531 1.00 88.06 107 ALA A CA 1
ATOM 914 C C . ALA A 1 107 ? -24.713 5.240 23.521 1.00 88.06 107 ALA A C 1
ATOM 916 O O . ALA A 1 107 ? -24.516 5.508 24.701 1.00 88.06 107 ALA A O 1
ATOM 917 N N . SER A 1 108 ? -25.935 4.938 23.068 1.00 91.12 108 SER A N 1
ATOM 918 C CA . SER A 1 108 ? -27.140 4.905 23.907 1.00 91.12 108 SER A CA 1
ATOM 919 C C . SER A 1 108 ? -27.119 3.838 25.008 1.00 91.12 108 SER A C 1
ATOM 921 O O . SER A 1 108 ? -27.859 3.962 25.978 1.00 91.12 108 SER A O 1
ATOM 923 N N . GLU A 1 109 ? -26.307 2.789 24.867 1.00 92.69 109 GLU A N 1
ATOM 924 C CA . GLU A 1 109 ? -26.211 1.687 25.834 1.00 92.69 109 GLU A CA 1
ATOM 925 C C . GLU A 1 109 ? -25.233 1.980 26.985 1.00 92.69 109 GLU A C 1
ATOM 927 O O . GLU A 1 109 ? -25.190 1.226 27.953 1.00 92.69 109 GLU A O 1
ATOM 932 N N . TYR A 1 110 ? -24.461 3.067 26.910 1.00 93.19 110 TYR A N 1
ATOM 933 C CA . TYR A 1 110 ? -23.346 3.364 27.817 1.00 93.19 110 TYR A CA 1
ATOM 934 C C . TYR A 1 110 ? -23.482 4.746 28.429 1.00 93.19 110 TYR A C 1
ATOM 936 O O . TYR A 1 110 ? -24.042 5.649 27.808 1.00 93.19 110 TYR A O 1
ATOM 944 N N . THR A 1 111 ? -23.001 4.957 29.660 1.00 93.88 111 THR A N 1
ATOM 945 C CA . THR A 1 111 ? -22.825 6.330 30.171 1.00 93.88 111 THR A CA 1
ATOM 946 C C . THR A 1 111 ? -21.850 7.093 29.270 1.00 93.88 111 THR A C 1
ATOM 948 O O . THR A 1 111 ? -21.057 6.488 28.549 1.00 93.88 111 THR A O 1
ATOM 951 N N . GLU A 1 112 ? -21.915 8.424 29.273 1.00 93.31 112 GLU A N 1
ATOM 952 C CA . GLU A 1 112 ? -20.965 9.232 28.493 1.00 93.31 112 GLU A CA 1
ATOM 953 C C . GLU A 1 112 ? -19.513 8.947 28.921 1.00 93.31 112 GLU A C 1
ATOM 955 O O . GLU A 1 112 ? -18.607 8.894 28.091 1.00 93.31 112 GLU A O 1
ATOM 960 N N . GLU A 1 113 ? -19.296 8.711 30.216 1.00 94.50 113 GLU A N 1
ATOM 961 C CA . GLU A 1 113 ? -17.993 8.379 30.791 1.00 94.50 113 GLU A CA 1
ATOM 962 C C . GLU A 1 113 ? -17.499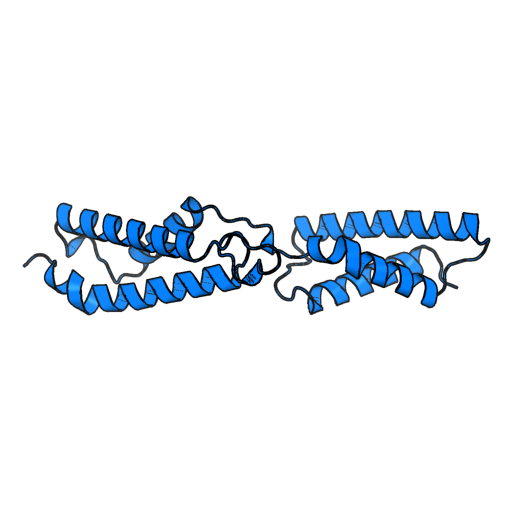 7.006 30.319 1.00 94.50 113 GLU A C 1
ATOM 964 O O . GLU A 1 113 ? -16.374 6.902 29.821 1.00 94.50 113 GLU A O 1
ATOM 969 N N . ASP A 1 114 ? -18.355 5.982 30.377 1.00 94.38 114 ASP A N 1
ATOM 970 C CA . ASP A 1 114 ? -18.037 4.629 29.905 1.00 94.38 114 ASP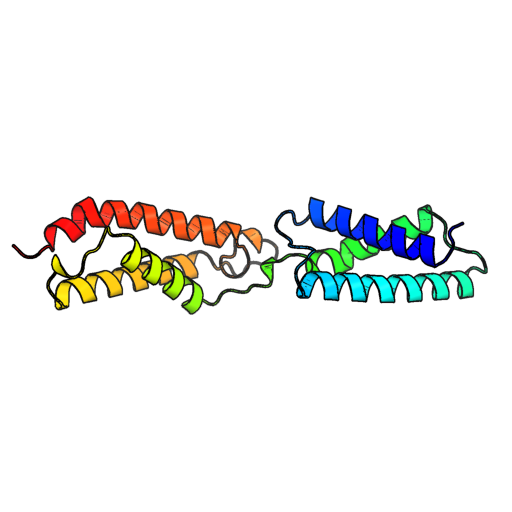 A CA 1
ATOM 971 C C . ASP A 1 114 ? -17.759 4.612 28.402 1.00 94.38 114 ASP A C 1
ATOM 973 O O . ASP A 1 114 ? -16.767 4.043 27.948 1.00 94.38 114 ASP A O 1
ATOM 977 N N . TYR A 1 115 ? -18.591 5.294 27.614 1.00 94.31 115 TYR A N 1
ATOM 978 C CA . TYR A 1 115 ? -18.413 5.372 26.168 1.00 94.31 115 TYR A CA 1
ATOM 979 C C . TYR A 1 115 ? -17.082 6.046 25.798 1.00 94.31 115 TYR A C 1
ATOM 981 O O . TYR A 1 115 ? -16.323 5.538 24.965 1.00 94.31 115 TYR A O 1
ATOM 989 N N . ARG A 1 116 ? -16.734 7.156 26.466 1.00 94.75 116 ARG A N 1
ATOM 990 C CA . ARG A 1 116 ? -15.431 7.822 26.294 1.00 94.75 116 ARG A CA 1
ATOM 991 C C . ARG A 1 116 ? -14.270 6.928 26.705 1.00 94.75 116 ARG A C 1
ATOM 993 O O . ARG A 1 116 ? -13.245 6.916 26.018 1.00 94.75 116 ARG A O 1
ATOM 1000 N N . PHE A 1 117 ? -14.411 6.188 27.801 1.00 96.06 117 PHE A N 1
ATOM 1001 C CA . PHE A 1 117 ? -13.400 5.237 28.248 1.00 96.06 117 PHE A CA 1
ATOM 1002 C C . PHE A 1 117 ? -13.149 4.152 27.195 1.00 96.06 117 PHE A C 1
ATOM 1004 O O . PHE A 1 117 ? -11.993 3.907 26.839 1.00 96.06 117 PHE A O 1
ATOM 1011 N N . ILE A 1 118 ? -14.213 3.560 26.645 1.00 96.06 118 ILE A N 1
ATOM 1012 C CA . ILE A 1 118 ? -14.126 2.527 25.607 1.00 96.06 118 ILE A CA 1
ATOM 1013 C C . ILE A 1 118 ? -13.361 3.059 24.391 1.00 96.06 118 ILE A C 1
ATOM 1015 O O . ILE A 1 118 ? -12.365 2.461 23.983 1.00 96.06 118 ILE A O 1
ATOM 1019 N N . LEU A 1 119 ? -13.741 4.229 23.867 1.00 96.38 119 LEU A N 1
ATOM 1020 C CA . LEU A 1 119 ? -13.055 4.833 22.719 1.00 96.38 119 LEU A CA 1
ATOM 1021 C C . LEU A 1 119 ? -11.580 5.151 23.008 1.00 96.38 119 LEU A C 1
ATOM 1023 O O . LEU A 1 119 ? -10.722 4.966 22.140 1.00 96.38 119 LEU A O 1
ATOM 1027 N N . LYS A 1 120 ? -11.257 5.605 24.225 1.00 97.38 120 LYS A N 1
ATOM 1028 C CA . LYS A 1 120 ? -9.872 5.868 24.639 1.00 97.38 120 LYS A CA 1
ATOM 1029 C C . LYS A 1 120 ? -9.047 4.581 24.686 1.00 97.38 120 LYS A C 1
ATOM 1031 O O . LYS A 1 120 ? -7.904 4.579 24.224 1.00 97.38 120 LYS A O 1
ATOM 1036 N N . ARG A 1 121 ? -9.621 3.491 25.206 1.00 97.25 121 ARG A N 1
ATOM 1037 C CA . ARG A 1 121 ? -8.985 2.167 25.220 1.00 97.25 121 ARG A CA 1
ATOM 1038 C C . ARG A 1 121 ? -8.749 1.658 23.801 1.00 97.25 121 ARG A C 1
ATOM 1040 O O . ARG A 1 121 ? -7.636 1.239 23.495 1.00 97.25 121 ARG A O 1
ATOM 1047 N N . GLU A 1 122 ? -9.741 1.760 22.924 1.00 97.94 122 GLU A N 1
ATOM 1048 C CA . GLU A 1 122 ? -9.603 1.306 21.538 1.00 97.94 122 GLU A CA 1
ATOM 1049 C C . GLU A 1 122 ? -8.542 2.087 20.765 1.00 97.94 122 GLU A C 1
ATOM 1051 O O . GLU A 1 122 ? -7.702 1.491 20.086 1.00 97.94 122 GLU A O 1
ATOM 1056 N N . ARG A 1 123 ? -8.483 3.409 20.961 1.00 98.00 123 ARG A N 1
ATOM 1057 C CA . ARG A 1 123 ? -7.411 4.242 20.403 1.00 98.00 123 ARG A CA 1
ATOM 1058 C C . ARG A 1 123 ? -6.033 3.806 20.902 1.00 98.00 123 ARG A C 1
ATOM 1060 O O . ARG A 1 123 ? -5.095 3.716 20.114 1.00 98.00 123 ARG A O 1
ATOM 1067 N N . TYR A 1 124 ? -5.901 3.533 22.201 1.00 98.06 124 TYR A N 1
ATOM 1068 C CA . TYR A 1 124 ? -4.638 3.083 22.786 1.00 98.06 124 TYR A CA 1
ATOM 1069 C C . TYR A 1 124 ? -4.181 1.749 22.186 1.00 98.06 124 TYR A C 1
ATOM 1071 O O . TYR A 1 124 ? -3.029 1.622 21.774 1.00 98.06 124 TYR A O 1
ATOM 1079 N N . LEU A 1 125 ? -5.078 0.770 22.084 1.00 97.88 125 LEU A N 1
ATOM 1080 C CA . LEU A 1 125 ? -4.725 -0.558 21.588 1.00 97.88 125 LEU A CA 1
ATOM 1081 C C . LEU A 1 125 ? -4.375 -0.546 20.095 1.00 97.88 125 LEU A C 1
ATOM 1083 O O . LEU A 1 125 ? -3.437 -1.227 19.685 1.00 97.88 125 LEU A O 1
ATOM 1087 N N . ALA A 1 126 ? -5.058 0.272 19.292 1.00 97.62 126 ALA A N 1
ATOM 1088 C CA . ALA A 1 126 ? -4.684 0.485 17.897 1.00 97.62 126 ALA A CA 1
ATOM 1089 C C . ALA A 1 126 ? -3.312 1.176 17.756 1.00 97.62 126 ALA A C 1
ATOM 1091 O O . ALA A 1 126 ? -2.527 0.794 16.890 1.00 97.62 126 ALA A O 1
ATOM 1092 N N . SER A 1 127 ? -2.971 2.114 18.649 1.00 97.50 127 SER A N 1
ATOM 1093 C CA . SER A 1 127 ? -1.645 2.760 18.680 1.00 97.50 127 SER A CA 1
ATOM 1094 C C . SER A 1 127 ? -0.541 1.753 19.000 1.00 97.50 127 SER A C 1
ATOM 1096 O O . SER A 1 127 ? 0.487 1.717 18.323 1.00 97.50 127 SER A O 1
ATOM 1098 N N . GLN A 1 128 ? -0.764 0.880 19.989 1.00 97.31 128 GLN A N 1
ATOM 1099 C CA . GLN A 1 128 ? 0.177 -0.198 20.310 1.00 97.31 128 GLN A CA 1
ATOM 1100 C C . GLN A 1 128 ? 0.338 -1.173 19.140 1.00 97.31 128 GLN A C 1
ATOM 1102 O O . GLN A 1 128 ? 1.460 -1.537 18.796 1.00 97.31 128 GLN A O 1
ATOM 1107 N N . MET A 1 129 ? -0.766 -1.549 18.484 1.00 96.31 129 MET A N 1
ATOM 1108 C CA . MET A 1 129 ? -0.722 -2.388 17.287 1.00 96.31 129 MET A CA 1
ATOM 1109 C C . MET A 1 129 ? 0.132 -1.741 16.196 1.00 96.31 129 MET A C 1
ATOM 1111 O O . MET A 1 129 ? 1.004 -2.403 15.643 1.00 96.31 129 MET A O 1
ATOM 1115 N N . PHE A 1 130 ? -0.062 -0.453 15.919 1.00 94.88 130 PHE A N 1
ATOM 1116 C CA . PHE A 1 130 ? 0.715 0.254 14.907 1.00 94.88 130 PHE A CA 1
ATOM 1117 C C . PHE A 1 130 ? 2.214 0.262 15.231 1.00 94.88 130 PHE A C 1
ATOM 1119 O O . PHE A 1 130 ? 3.036 -0.130 14.404 1.00 94.88 130 PHE A O 1
ATOM 1126 N N . LYS A 1 131 ? 2.580 0.638 16.461 1.00 92.69 131 LYS A N 1
ATOM 1127 C CA . LYS A 1 131 ? 3.983 0.720 16.901 1.00 92.69 131 LYS A CA 1
ATOM 1128 C C . LYS A 1 131 ? 4.690 -0.631 16.842 1.00 92.69 131 LYS A C 1
ATOM 1130 O O . LYS A 1 131 ? 5.787 -0.720 16.300 1.00 92.69 131 LYS A O 1
ATOM 1135 N N . ASN A 1 132 ? 4.032 -1.689 17.314 1.00 92.94 132 ASN A N 1
ATOM 1136 C CA . ASN A 1 132 ? 4.591 -3.044 17.321 1.00 92.94 132 ASN A CA 1
ATOM 1137 C C . ASN A 1 132 ? 4.727 -3.648 15.915 1.00 92.94 132 ASN A C 1
ATOM 1139 O O . ASN A 1 132 ? 5.437 -4.633 15.735 1.00 92.94 132 ASN A O 1
ATOM 1143 N N . ASN A 1 133 ? 4.049 -3.072 14.920 1.00 90.38 133 ASN A N 1
ATOM 1144 C CA . ASN A 1 133 ? 4.054 -3.537 13.535 1.00 90.38 133 ASN A CA 1
ATOM 1145 C C . ASN A 1 133 ? 4.750 -2.561 12.585 1.00 90.38 133 ASN A C 1
ATOM 1147 O O . ASN A 1 133 ? 4.560 -2.642 11.376 1.00 90.38 133 ASN A O 1
ATOM 1151 N N . CYS A 1 134 ? 5.581 -1.667 13.115 1.00 83.00 134 CYS A N 1
ATOM 1152 C CA . CYS A 1 134 ? 6.412 -0.754 12.342 1.00 83.00 134 CYS A CA 1
ATOM 1153 C C . CYS A 1 134 ? 7.907 -1.114 12.499 1.00 83.00 134 CYS A C 1
ATOM 1155 O O . CYS A 1 134 ? 8.671 -0.297 13.022 1.00 83.00 134 CYS A O 1
ATOM 1157 N N . PRO A 1 135 ? 8.358 -2.328 12.110 1.00 71.44 135 PRO A N 1
ATOM 1158 C CA . PRO A 1 135 ? 9.770 -2.683 12.176 1.00 71.44 135 PRO A CA 1
ATOM 1159 C C . PRO A 1 135 ? 10.600 -1.714 11.327 1.00 71.44 135 PRO A C 1
ATOM 1161 O O . PRO A 1 135 ? 10.318 -1.493 10.151 1.00 71.44 135 PRO A O 1
ATOM 1164 N N . GLY A 1 136 ? 11.650 -1.152 11.925 1.00 62.78 136 GLY A N 1
ATOM 1165 C CA . GLY A 1 136 ? 12.621 -0.290 11.241 1.00 62.78 136 GLY A CA 1
ATOM 1166 C C . GLY A 1 136 ? 13.691 -1.059 10.459 1.00 62.78 136 GLY A C 1
ATOM 1167 O O . GLY A 1 136 ? 14.759 -0.512 10.207 1.00 62.78 136 GLY A O 1
ATOM 1168 N N . ILE A 1 137 ? 13.454 -2.335 10.142 1.00 67.75 137 ILE A N 1
ATOM 1169 C CA . ILE A 1 137 ? 14.445 -3.204 9.498 1.00 67.75 137 ILE A CA 1
ATOM 1170 C C . ILE A 1 137 ? 14.283 -3.100 7.980 1.00 67.75 137 ILE A C 1
ATOM 1172 O O . ILE A 1 137 ? 13.241 -3.457 7.429 1.00 67.75 137 ILE A O 1
ATOM 1176 N N . TYR A 1 138 ? 15.329 -2.611 7.317 1.00 59.28 138 TYR A N 1
ATOM 1177 C CA . TYR A 1 138 ? 15.419 -2.551 5.860 1.00 59.28 138 TYR A CA 1
ATOM 1178 C C . TYR A 1 138 ? 15.345 -3.962 5.246 1.00 59.28 138 TYR A C 1
ATOM 1180 O O . TYR A 1 138 ? 15.962 -4.892 5.764 1.00 59.28 138 TYR A O 1
ATOM 1188 N N . GLY A 1 139 ? 14.578 -4.123 4.163 1.00 60.59 139 GLY A N 1
ATOM 1189 C CA . GLY A 1 139 ? 14.374 -5.404 3.471 1.00 60.59 139 GLY A CA 1
ATOM 1190 C C . GLY A 1 139 ? 13.132 -6.202 3.900 1.00 60.59 139 GLY A C 1
ATOM 1191 O O . GLY A 1 139 ? 12.844 -7.226 3.294 1.00 60.59 139 GLY A O 1
ATOM 1192 N N . TYR A 1 140 ? 12.380 -5.744 4.910 1.00 72.19 140 TYR A N 1
ATOM 1193 C CA . TYR A 1 140 ? 11.120 -6.365 5.364 1.00 72.19 140 TYR A CA 1
ATOM 1194 C C . TYR A 1 140 ? 9.931 -5.390 5.320 1.00 72.19 140 TYR A C 1
ATOM 1196 O O . TYR A 1 140 ? 9.050 -5.407 6.184 1.00 72.19 140 TYR A O 1
ATOM 1204 N N . GLN A 1 141 ? 9.890 -4.517 4.313 1.00 74.25 141 GLN A N 1
ATOM 1205 C CA . GLN A 1 141 ? 8.867 -3.475 4.152 1.00 74.25 141 GLN A CA 1
ATOM 1206 C C . GLN A 1 141 ? 7.442 -4.057 4.093 1.00 74.25 141 GLN A C 1
ATOM 1208 O O . GLN A 1 141 ? 6.499 -3.455 4.602 1.00 74.25 141 GLN A O 1
ATOM 1213 N N . GLU A 1 142 ? 7.280 -5.272 3.566 1.00 75.88 142 GLU A N 1
ATOM 1214 C CA . GLU A 1 142 ? 6.011 -6.014 3.538 1.00 75.88 142 GLU A CA 1
ATOM 1215 C C . GLU A 1 142 ? 5.434 -6.336 4.930 1.00 75.88 142 GLU A C 1
ATOM 1217 O O . GLU A 1 142 ? 4.223 -6.540 5.072 1.00 75.88 142 GLU A O 1
ATOM 1222 N N . LEU A 1 143 ? 6.279 -6.349 5.966 1.00 81.88 143 LEU A N 1
ATOM 1223 C CA . LEU A 1 143 ? 5.891 -6.523 7.368 1.00 81.88 143 LEU A CA 1
ATOM 1224 C C . LEU A 1 143 ? 5.720 -5.188 8.101 1.00 81.88 143 LEU A C 1
ATOM 1226 O O . LEU A 1 143 ? 5.305 -5.182 9.262 1.00 81.88 143 LEU A O 1
ATOM 1230 N N . ASN A 1 144 ? 6.020 -4.067 7.442 1.00 85.44 144 ASN A N 1
ATOM 1231 C CA . ASN A 1 144 ? 5.880 -2.737 8.003 1.00 85.44 144 ASN A CA 1
ATOM 1232 C C . ASN A 1 144 ? 4.488 -2.172 7.729 1.00 85.44 144 ASN A C 1
ATOM 1234 O O . ASN A 1 144 ? 4.117 -1.910 6.590 1.00 85.44 144 ASN A O 1
ATOM 1238 N N . ILE A 1 145 ? 3.720 -1.932 8.791 1.00 89.00 145 ILE A N 1
ATOM 1239 C CA . ILE A 1 145 ? 2.360 -1.393 8.725 1.00 89.00 145 ILE A CA 1
ATOM 1240 C C . ILE A 1 145 ? 2.287 -0.023 8.047 1.00 89.00 145 ILE A C 1
ATOM 1242 O O . ILE A 1 145 ? 1.264 0.307 7.456 1.00 89.00 145 ILE A O 1
ATOM 1246 N N . ARG A 1 146 ? 3.360 0.776 8.086 1.00 86.06 146 ARG A N 1
ATOM 1247 C CA . ARG A 1 146 ? 3.387 2.065 7.388 1.00 86.06 146 ARG A CA 1
ATOM 1248 C C . ARG A 1 146 ? 3.288 1.883 5.886 1.00 86.06 146 ARG A C 1
ATOM 1250 O O . ARG A 1 146 ? 2.641 2.690 5.244 1.00 86.06 146 ARG A O 1
ATOM 1257 N N . GLN A 1 147 ? 3.926 0.848 5.358 1.00 78.56 147 GLN A N 1
ATOM 1258 C CA . GLN A 1 147 ? 4.176 0.694 3.929 1.00 78.56 147 GLN A CA 1
ATOM 1259 C C . GLN A 1 147 ? 3.282 -0.385 3.315 1.00 78.56 147 GLN A C 1
ATOM 1261 O O . GLN A 1 147 ? 2.772 -0.221 2.221 1.00 78.56 147 GLN A O 1
ATOM 1266 N N . SER A 1 148 ? 3.037 -1.480 4.029 1.00 80.06 148 SER A N 1
ATOM 1267 C CA . SER A 1 148 ? 2.349 -2.652 3.498 1.00 80.06 148 SER A CA 1
ATOM 1268 C C . SER A 1 148 ? 0.850 -2.617 3.763 1.00 80.06 148 SER A C 1
ATOM 1270 O O . SER A 1 148 ? 0.407 -2.846 4.893 1.00 80.06 148 SER A O 1
ATOM 1272 N N . LYS A 1 149 ? 0.048 -2.449 2.704 1.00 80.31 149 LYS A N 1
ATOM 1273 C CA . LYS A 1 149 ? -1.420 -2.582 2.773 1.00 80.31 149 LYS A CA 1
ATOM 1274 C C . LYS A 1 149 ? -1.845 -3.940 3.335 1.00 80.31 149 LYS A C 1
ATOM 1276 O O . LYS A 1 149 ? -2.692 -4.014 4.218 1.00 80.31 149 LYS A O 1
ATOM 1281 N N . LYS A 1 150 ? -1.182 -5.021 2.912 1.00 82.50 150 LYS A N 1
ATOM 1282 C CA . LYS A 1 150 ? -1.439 -6.372 3.436 1.00 82.50 150 LYS A CA 1
ATOM 1283 C C . LYS A 1 150 ? -1.217 -6.443 4.949 1.00 82.50 150 LYS A C 1
ATOM 1285 O O . LYS A 1 150 ? -1.984 -7.100 5.657 1.00 82.50 150 LYS A O 1
ATOM 1290 N N . ARG A 1 151 ? -0.186 -5.762 5.465 1.00 88.56 151 ARG A N 1
ATOM 1291 C CA . ARG A 1 151 ? 0.055 -5.686 6.911 1.00 88.56 151 ARG A CA 1
ATOM 1292 C C . ARG A 1 151 ? -0.993 -4.834 7.618 1.00 88.56 151 ARG A C 1
ATOM 1294 O O . ARG A 1 151 ? -1.442 -5.230 8.691 1.00 88.56 151 ARG A O 1
ATOM 1301 N N . GLN A 1 152 ? -1.399 -3.715 7.022 1.00 90.19 152 GLN A N 1
ATOM 1302 C CA . GLN A 1 152 ? -2.474 -2.859 7.533 1.00 90.19 152 GLN A CA 1
ATOM 1303 C C . GLN A 1 152 ? -3.776 -3.651 7.679 1.00 90.19 152 GLN A C 1
ATOM 1305 O O . GLN A 1 152 ? -4.330 -3.705 8.777 1.00 90.19 152 GLN A O 1
ATOM 1310 N N . ASP A 1 153 ? -4.200 -4.347 6.622 1.00 89.38 153 ASP A N 1
ATOM 1311 C CA . ASP A 1 153 ? -5.414 -5.170 6.605 1.00 89.38 153 ASP A CA 1
ATOM 1312 C C . ASP A 1 153 ? -5.350 -6.291 7.650 1.00 89.38 153 ASP A C 1
ATOM 1314 O O . ASP A 1 153 ? -6.307 -6.525 8.392 1.00 89.38 153 ASP A O 1
ATOM 1318 N N . TYR A 1 154 ? -4.199 -6.962 7.767 1.00 92.81 154 TYR A N 1
ATOM 1319 C CA . TYR A 1 154 ? -3.973 -7.960 8.811 1.00 92.81 154 TYR A CA 1
ATOM 1320 C C . TYR A 1 154 ? -4.154 -7.366 10.216 1.00 92.81 154 TYR A C 1
ATOM 1322 O O . TYR A 1 154 ? -4.927 -7.896 11.017 1.00 92.81 154 TYR A O 1
ATOM 1330 N N . CYS A 1 155 ? -3.477 -6.254 10.517 1.00 95.56 155 CYS A N 1
ATOM 1331 C CA . CYS A 1 155 ? -3.552 -5.597 11.821 1.00 95.56 155 CYS A CA 1
ATOM 1332 C C . CYS A 1 155 ? -4.977 -5.125 12.143 1.00 95.56 155 CYS A C 1
ATOM 1334 O O . CYS A 1 155 ? -5.444 -5.338 13.262 1.00 95.56 155 CYS A O 1
ATOM 1336 N N . LEU A 1 156 ? -5.685 -4.542 11.172 1.00 95.81 156 LEU A N 1
ATOM 1337 C CA . LEU A 1 156 ? -7.081 -4.126 11.325 1.00 95.81 156 LEU A CA 1
ATOM 1338 C C . LEU A 1 156 ? -7.988 -5.315 11.640 1.00 95.81 156 LEU A C 1
ATOM 1340 O O . LEU A 1 156 ? -8.761 -5.253 12.592 1.00 95.81 156 LEU A O 1
ATOM 1344 N N . ASN A 1 157 ? -7.859 -6.422 10.911 1.00 95.62 157 ASN A N 1
ATOM 1345 C CA . ASN A 1 157 ? -8.666 -7.620 11.154 1.00 95.62 157 ASN A CA 1
ATOM 1346 C C . ASN A 1 157 ? -8.438 -8.211 12.551 1.00 95.62 157 ASN A C 1
ATOM 1348 O O . ASN A 1 157 ? -9.388 -8.662 13.193 1.00 95.62 157 ASN A O 1
ATOM 1352 N N . VAL A 1 158 ? -7.198 -8.187 13.050 1.00 97.50 158 VAL A N 1
ATOM 1353 C CA . VAL A 1 158 ? -6.891 -8.612 14.425 1.00 97.50 158 VAL A CA 1
ATOM 1354 C C . VAL A 1 158 ? -7.568 -7.695 15.447 1.00 97.50 158 VAL A C 1
ATOM 1356 O O . VAL A 1 158 ? -8.154 -8.188 16.412 1.00 97.50 158 VAL A O 1
ATOM 1359 N N . LEU A 1 159 ? -7.522 -6.375 15.239 1.00 97.88 159 LEU A N 1
ATOM 1360 C CA . LEU A 1 159 ? -8.185 -5.411 16.119 1.00 97.88 159 LEU A CA 1
ATOM 1361 C C . LEU A 1 159 ? -9.707 -5.618 16.141 1.00 97.88 159 LEU A C 1
ATOM 1363 O O . LEU A 1 159 ? -10.277 -5.717 17.225 1.00 97.88 159 LEU A O 1
ATOM 1367 N N . LYS A 1 160 ? -10.343 -5.765 14.971 1.00 96.38 160 LYS A N 1
ATOM 1368 C CA . LYS A 1 160 ? -11.798 -5.966 14.838 1.00 96.38 160 LYS A CA 1
ATOM 1369 C C . LYS A 1 160 ? -12.282 -7.231 15.545 1.00 96.38 160 LYS A C 1
ATOM 1371 O O . LYS A 1 160 ? -13.185 -7.159 16.370 1.00 96.38 160 LYS A O 1
ATOM 1376 N N . LYS A 1 161 ? -11.623 -8.372 15.315 1.00 96.50 161 LYS A N 1
ATOM 1377 C CA . LYS A 1 161 ? -11.967 -9.638 15.991 1.00 96.50 161 LYS A CA 1
ATOM 1378 C C . LYS A 1 161 ? -11.853 -9.533 17.508 1.00 96.50 161 LYS A C 1
ATOM 1380 O O . LYS A 1 161 ? -12.686 -10.055 18.242 1.00 96.50 161 LYS A O 1
ATOM 1385 N N . ARG A 1 162 ? -10.815 -8.852 17.999 1.00 97.12 162 ARG A N 1
ATOM 1386 C CA . ARG A 1 162 ? -10.651 -8.623 19.437 1.00 97.12 162 ARG A CA 1
ATOM 1387 C C . ARG A 1 162 ? -11.734 -7.691 19.984 1.00 97.12 162 ARG A C 1
ATOM 1389 O O . ARG A 1 162 ? -12.237 -7.937 21.074 1.00 97.12 162 ARG A O 1
ATOM 1396 N N . PHE A 1 163 ? -12.105 -6.656 19.237 1.00 97.00 163 PHE A N 1
ATOM 1397 C CA . PHE A 1 163 ? -13.179 -5.741 19.612 1.00 97.00 163 PHE A CA 1
ATOM 1398 C C . PHE A 1 163 ? -14.539 -6.443 19.717 1.00 97.00 163 PHE A C 1
ATOM 1400 O O . PHE A 1 163 ? -15.248 -6.223 20.692 1.00 97.00 163 PHE A O 1
ATOM 1407 N N . GLU A 1 164 ? -14.871 -7.348 18.793 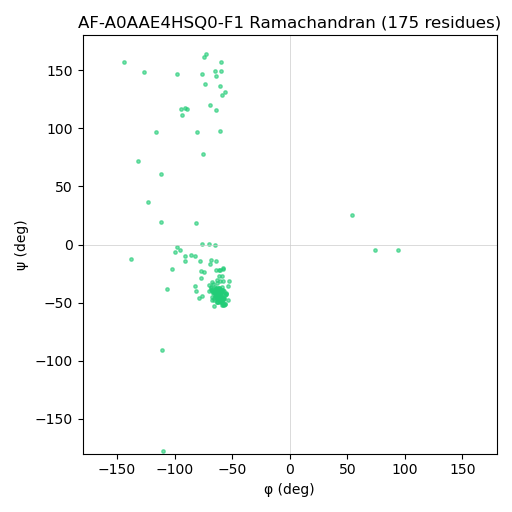1.00 95.94 164 GLU A N 1
ATOM 1408 C CA . GLU A 1 164 ? -16.086 -8.178 18.869 1.00 95.94 164 GLU A CA 1
ATOM 1409 C C . GLU A 1 164 ? -16.158 -8.983 20.179 1.00 95.94 164 GLU A C 1
ATOM 1411 O O . GLU A 1 164 ? -17.198 -9.013 20.842 1.00 95.94 164 GLU A O 1
ATOM 1416 N N . ILE A 1 165 ? -15.035 -9.582 20.593 1.00 95.81 165 ILE A N 1
ATOM 1417 C CA . ILE A 1 165 ? -14.927 -10.329 21.856 1.00 95.81 165 ILE A CA 1
ATOM 1418 C C . ILE A 1 165 ? -15.097 -9.392 23.060 1.00 95.81 165 ILE A C 1
ATOM 1420 O O . ILE A 1 165 ? -15.854 -9.702 23.982 1.00 95.81 165 ILE A O 1
ATOM 1424 N N . ASP A 1 166 ? -14.429 -8.235 23.051 1.00 95.81 166 ASP A N 1
ATOM 1425 C CA . ASP A 1 166 ? -14.539 -7.244 24.126 1.00 95.81 166 ASP A CA 1
ATOM 1426 C C . ASP A 1 166 ? -15.978 -6.700 24.240 1.00 95.81 166 ASP A C 1
ATOM 1428 O O . ASP A 1 166 ? -16.480 -6.542 25.353 1.00 95.81 166 ASP A O 1
ATOM 1432 N N . CYS A 1 167 ? -16.674 -6.492 23.116 1.00 94.12 167 CYS A N 1
ATOM 1433 C CA . CYS A 1 167 ? -18.087 -6.107 23.065 1.00 94.12 167 CYS A CA 1
ATOM 1434 C C . CYS A 1 167 ? -19.005 -7.140 23.727 1.00 94.12 167 CYS A C 1
ATOM 1436 O O . CYS A 1 167 ? -19.886 -6.763 24.500 1.00 94.12 167 CYS A O 1
ATOM 1438 N N . ALA A 1 168 ? -18.798 -8.429 23.447 1.00 92.50 168 ALA A N 1
ATOM 1439 C CA . ALA A 1 168 ? -19.603 -9.511 24.016 1.00 92.50 168 ALA A CA 1
ATOM 1440 C C . ALA A 1 168 ? -19.287 -9.796 25.497 1.00 92.50 168 ALA A C 1
ATOM 1442 O O . ALA A 1 168 ? -20.131 -10.338 26.209 1.00 92.50 168 ALA A O 1
ATOM 1443 N N . GLY A 1 169 ? -18.084 -9.447 25.959 1.00 93.00 169 GLY A N 1
ATOM 1444 C CA . GLY A 1 169 ? -17.623 -9.699 27.322 1.00 93.00 169 GLY A CA 1
ATOM 1445 C C . GLY A 1 169 ? -17.480 -8.424 28.144 1.00 93.00 169 GLY A C 1
ATOM 1446 O O . GLY A 1 169 ? -18.407 -7.986 28.825 1.00 93.00 169 GLY A O 1
ATOM 1447 N N . PHE A 1 170 ? -16.281 -7.843 28.112 1.00 92.75 170 PHE A N 1
ATOM 1448 C CA . PHE A 1 170 ? -15.883 -6.747 28.994 1.00 92.75 170 PHE A CA 1
ATOM 1449 C C . PHE A 1 170 ? -16.805 -5.520 28.887 1.00 92.75 170 PHE A C 1
ATOM 1451 O O . PHE A 1 170 ? -17.268 -5.008 29.905 1.00 92.75 170 PHE A O 1
ATOM 1458 N N . TYR A 1 171 ? -17.144 -5.085 27.671 1.00 94.62 171 TYR A N 1
ATOM 1459 C CA . TYR A 1 171 ? -18.022 -3.934 27.453 1.00 94.62 171 TYR A CA 1
ATOM 1460 C C . TYR A 1 171 ? -19.496 -4.246 27.678 1.00 94.62 171 TYR A C 1
ATOM 1462 O O . TYR A 1 171 ? -20.258 -3.330 27.972 1.00 94.62 171 TYR A O 1
ATOM 1470 N N . ALA A 1 172 ? -19.931 -5.503 27.593 1.00 92.38 172 ALA A N 1
ATOM 1471 C CA . ALA A 1 172 ? -21.298 -5.854 27.974 1.00 92.38 172 ALA A CA 1
ATOM 1472 C C . ALA A 1 172 ? -21.545 -5.552 29.464 1.00 92.38 172 ALA A C 1
ATOM 1474 O O . ALA A 1 172 ? -22.600 -5.032 29.821 1.00 92.38 172 ALA A O 1
ATOM 1475 N N . GLY A 1 173 ? -20.539 -5.783 30.317 1.00 90.50 173 GLY A N 1
ATOM 1476 C CA . GLY A 1 173 ? -20.591 -5.468 31.748 1.00 90.50 173 GLY A CA 1
ATOM 1477 C C . GLY A 1 173 ? -20.622 -3.972 32.086 1.00 90.50 173 GLY A C 1
ATOM 1478 O O . GLY A 1 173 ? -20.933 -3.622 33.222 1.00 90.50 173 GLY A O 1
ATOM 1479 N N . MET A 1 174 ? -20.324 -3.098 31.118 1.00 92.56 174 MET A N 1
ATOM 1480 C CA . MET A 1 174 ? -20.316 -1.637 31.279 1.00 92.56 174 MET A CA 1
ATOM 1481 C C . MET A 1 174 ? -21.604 -0.963 30.783 1.00 92.56 174 MET A C 1
ATOM 1483 O O . MET A 1 174 ? -21.722 0.260 30.849 1.00 92.56 174 MET A O 1
ATOM 1487 N N . LYS A 1 175 ? -22.561 -1.723 30.235 1.00 91.12 175 LYS A N 1
ATOM 1488 C CA . LYS A 1 175 ? -23.829 -1.147 29.772 1.00 91.12 175 LYS A CA 1
ATOM 1489 C C . LYS A 1 175 ? -24.613 -0.568 30.951 1.00 91.12 175 LYS A C 1
ATOM 1491 O O . LYS A 1 175 ? -24.587 -1.117 32.055 1.00 91.12 175 LYS A O 1
ATOM 1496 N N . ARG A 1 176 ? -25.328 0.536 30.707 1.00 83.81 176 ARG A N 1
ATOM 1497 C CA . ARG A 1 176 ? -26.253 1.118 31.690 1.00 83.81 176 ARG A CA 1
ATOM 1498 C C . ARG A 1 176 ? -27.261 0.041 32.100 1.00 83.81 176 ARG A C 1
ATOM 1500 O O . ARG A 1 176 ? -27.817 -0.634 31.234 1.00 83.81 176 ARG A O 1
ATOM 1507 N N . LYS A 1 177 ? -27.448 -0.122 33.408 1.00 70.81 177 LYS A N 1
ATOM 1508 C CA . LYS A 1 177 ? -28.481 -0.994 33.973 1.00 70.81 177 LYS A CA 1
ATOM 1509 C C . LYS A 1 177 ? -29.841 -0.318 33.926 1.00 70.81 177 LYS A C 1
ATOM 1511 O O . LYS A 1 177 ? -29.871 0.920 34.108 1.00 70.81 177 LYS A O 1
#

Secondary structure (DSSP, 8-state):
---HHHHHHHHHHHHHHHHHHH-TT--TTSHHHHHHHHHHHHHHHHHHHHHHHHHSS---HHHHHHHHHHHHHHTGGGG-GGG----HHHHHHHHHHHHHHSSSS-GGGS-HHHHHHHHHHHHHHHHHHHHHT----TT-GGG-TTT-HHHHHHHHHHHHHHHHHHHHTTTGGGS--

Nearest PDB structures (foldseek):
  6xke-assembly1_A  TM=5.137E-01  e=9.853E+00  Anopheles albimanus
  7sc9-assembly1_BV  TM=2.045E-01  e=8.883E+00  Synechocystis sp. PCC 6803 substr. Kazusa

Foldseek 3Di:
DDDLVRLLVVLLVVLVVVLCVVAVVFDCVDPQNVVLSVVSSVVSSVVQVVCCVVVVDGDDPVVSVVVSVVCVPPPSCSRHQLVQQDDLVNLLVVLLVCLVPVVLDDPLFADPVLSVVVSVVLSVVSSVLQVVQQDPDPPVSCSHCRRHPVNSVVSSVVSVVVSNVCSVPVVVVRTDD

Radius of gyration: 24.79 Å; Cα contacts (8 Å, |Δi|>4): 141; chains: 1; bounding box: 55×20×70 Å

Organism: Enterococc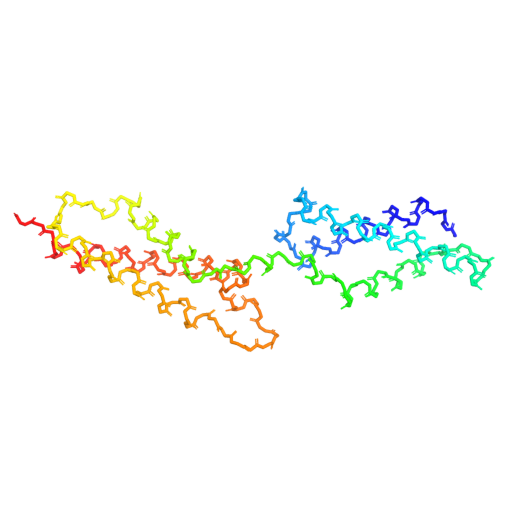us gallinarum (NCBI:txid1353)

Sequence (177 aa):
MMELEEYVDRYIEIIKTGVTRLYPECDLTSRRSLNLLHNEYLFAVQEYDCYVAKHKRKPDYHVLMEYFEEWGINRSELFQENERVISEQDFLEYYLNDVKSSGLLKASEYTEEDYRFILKRERYLASQMFKNNCPGIYGYQELNIRQSKKRQDYCLNVLKKRFEIDCAGFYAGMKRK